Protein AF-A0A2N9IH63-F1 (afdb_monomer_lite)

Sequence (229 aa):
MLAKKLESLPSLSSECSIYRVPKRLRKWNDDAYTPQVVSIGPLHHGSNGMQAMEEHKLRYLKDFLLRTQMKFDDYAKFFRMREEKIRNHYEETIKLKSHEFLELIMVDTAFVIEDNYISNYFFVLDRLIDNNDDVELLVENGIIDSKLPDKDAVARFSNNLVQGIGIVNKDFYFTDLFENLNHYCSVGWNKWKANLIQQYFGSPWSIISLIAASIALILTAIQTVYSII

pLDDT: mean 86.3, std 9.69, range [53.78, 97.56]

Structure (mmCIF, N/CA/C/O backbone):
data_AF-A0A2N9IH63-F1
#
_entry.id   AF-A0A2N9IH63-F1
#
loop_
_atom_site.group_PDB
_atom_site.id
_atom_site.type_symbol
_atom_site.label_atom_id
_atom_site.label_alt_id
_atom_site.label_comp_id
_atom_site.label_asym_id
_atom_site.label_entity_id
_atom_site.label_seq_id
_atom_site.pdbx_PDB_ins_code
_atom_site.Cartn_x
_atom_site.Cartn_y
_atom_site.Cartn_z
_atom_site.occupancy
_atom_site.B_iso_or_equiv
_atom_site.auth_seq_id
_atom_site.auth_comp_id
_atom_site.auth_asym_id
_atom_site.auth_atom_id
_atom_site.pdbx_PDB_model_num
ATOM 1 N N . MET A 1 1 ? -22.848 28.597 25.764 1.00 75.19 1 MET A N 1
ATOM 2 C CA . MET A 1 1 ? -23.131 27.379 24.965 1.00 75.19 1 MET A CA 1
ATOM 3 C C . MET A 1 1 ? -22.024 27.090 23.950 1.00 75.19 1 MET A C 1
ATOM 5 O O . MET A 1 1 ? -21.582 25.953 23.893 1.00 75.19 1 MET A O 1
ATOM 9 N N . LEU A 1 2 ? -21.531 28.095 23.207 1.00 72.94 2 LEU A N 1
ATOM 10 C CA . LEU A 1 2 ? -20.424 27.924 22.251 1.00 72.94 2 LEU A CA 1
ATOM 11 C C . LEU A 1 2 ? -19.063 27.644 22.926 1.00 72.94 2 LEU A C 1
ATOM 13 O O . LEU A 1 2 ? -18.367 26.734 22.504 1.00 72.94 2 LEU A O 1
ATOM 17 N N . ALA A 1 3 ? -18.733 28.353 24.015 1.00 79.69 3 ALA A N 1
ATOM 18 C CA . ALA A 1 3 ? -17.477 28.169 24.759 1.00 79.69 3 ALA A CA 1
ATOM 19 C C . ALA A 1 3 ? -17.305 26.738 25.308 1.00 79.69 3 ALA A C 1
ATOM 21 O O . ALA A 1 3 ? -16.329 26.080 24.985 1.00 79.69 3 ALA A O 1
ATOM 22 N N . LYS A 1 4 ? -18.325 26.195 25.992 1.00 80.12 4 LYS A N 1
ATOM 23 C CA . LYS A 1 4 ? -18.346 24.780 26.420 1.00 80.12 4 LYS A CA 1
ATOM 24 C C . LYS A 1 4 ? -18.198 23.788 25.260 1.00 80.12 4 LYS A C 1
ATOM 26 O O . LYS A 1 4 ? -17.633 22.721 25.447 1.00 80.12 4 LYS A O 1
ATOM 31 N N . LYS A 1 5 ? -18.721 24.123 24.073 1.00 78.12 5 LYS A N 1
ATOM 32 C CA . LYS A 1 5 ? -18.562 23.300 22.865 1.00 78.12 5 LYS A CA 1
ATOM 33 C C . LYS A 1 5 ? -17.115 23.317 22.374 1.00 78.12 5 LYS A C 1
ATOM 35 O O . LYS A 1 5 ? -16.600 22.258 22.047 1.00 78.12 5 LYS A O 1
ATOM 40 N N . LEU A 1 6 ? -16.481 24.490 22.357 1.00 76.94 6 LEU A N 1
ATOM 41 C CA . LEU A 1 6 ? -15.079 24.664 21.971 1.00 76.94 6 LEU A CA 1
ATOM 42 C C . LEU A 1 6 ? -14.124 23.964 22.950 1.00 76.94 6 LEU A C 1
ATOM 44 O O . LEU A 1 6 ? -13.197 23.306 22.505 1.00 76.94 6 LEU A O 1
ATOM 48 N N . GLU A 1 7 ? -14.397 24.031 24.254 1.00 76.69 7 GLU A N 1
ATOM 49 C CA . GLU A 1 7 ? -13.629 23.326 25.296 1.00 76.69 7 GLU A CA 1
ATOM 50 C C . GLU A 1 7 ? -13.772 21.798 25.217 1.00 76.69 7 GLU A C 1
ATOM 52 O O . GLU A 1 7 ? -12.874 21.070 25.624 1.00 76.69 7 GLU A O 1
ATOM 57 N N . SER A 1 8 ? -14.900 21.304 24.692 1.00 72.31 8 SER A N 1
ATOM 58 C CA . SER A 1 8 ? -15.160 19.869 24.512 1.00 72.31 8 SER A CA 1
ATOM 59 C C . SER A 1 8 ? -14.706 19.310 23.161 1.00 72.31 8 SER A C 1
ATOM 61 O O . SER A 1 8 ? -14.869 18.113 22.924 1.00 72.31 8 SER A O 1
ATOM 63 N N . LEU A 1 9 ? -14.217 20.158 22.245 1.00 64.62 9 LEU A N 1
ATOM 64 C CA . LEU A 1 9 ? -13.741 19.681 20.951 1.00 64.62 9 LEU A CA 1
ATOM 65 C C . LEU A 1 9 ? -12.435 18.908 21.163 1.00 64.62 9 LEU A C 1
ATOM 67 O O . LEU A 1 9 ? -11.498 19.466 21.735 1.00 64.62 9 LEU A O 1
ATOM 71 N N . PRO A 1 10 ? -12.340 17.657 20.682 1.00 63.59 10 PRO A N 1
ATOM 72 C CA . PRO A 1 10 ? -11.057 16.981 20.613 1.00 63.59 10 PRO A CA 1
ATOM 73 C C . PRO A 1 10 ? -10.109 17.843 19.779 1.00 63.59 10 PRO A C 1
ATOM 75 O O . PRO A 1 10 ? -10.479 18.301 18.694 1.00 63.59 10 PRO A O 1
ATOM 78 N N . SER A 1 11 ? -8.894 18.078 20.272 1.00 63.19 11 SER A N 1
ATOM 79 C CA . SER A 1 11 ? -7.838 18.637 19.434 1.00 63.19 11 SER A CA 1
ATOM 80 C C . SER A 1 11 ? -7.641 17.722 18.228 1.00 63.19 11 SER A C 1
ATOM 82 O O . SER A 1 11 ? -7.595 16.502 18.399 1.00 63.19 11 SER A O 1
ATOM 84 N N . LEU A 1 12 ? -7.505 18.295 17.028 1.00 63.62 12 LEU A N 1
ATOM 85 C CA . LEU A 1 12 ? -7.039 17.537 15.868 1.00 63.62 12 LEU A CA 1
ATOM 86 C C . LEU A 1 12 ? -5.728 16.857 16.256 1.00 63.62 12 LEU A C 1
ATOM 88 O O . LEU A 1 12 ? -4.756 17.528 16.604 1.00 63.62 12 LEU A O 1
ATOM 92 N N . SER A 1 13 ? -5.745 15.527 16.265 1.00 74.25 13 SER A N 1
ATOM 93 C CA . SER A 1 13 ? -4.562 14.740 16.567 1.00 74.25 13 SER A CA 1
ATOM 94 C C . SER A 1 13 ? -3.476 15.094 15.558 1.00 74.25 13 SER A C 1
ATOM 96 O O . SER A 1 13 ? -3.698 15.012 14.349 1.00 74.25 13 SER A O 1
ATOM 98 N N . SER A 1 14 ? -2.287 15.449 16.043 1.00 78.75 14 SER A N 1
ATOM 99 C CA . SER A 1 14 ? -1.106 15.597 15.189 1.00 78.75 14 SER A CA 1
ATOM 100 C C . SER A 1 14 ? -0.681 14.273 14.541 1.00 78.75 14 SER A C 1
ATOM 102 O O . SER A 1 14 ? 0.164 14.281 13.655 1.00 78.75 14 SER A O 1
ATOM 104 N N . GLU A 1 15 ? -1.250 13.146 14.981 1.00 83.50 15 GLU A N 1
ATOM 105 C CA . GLU A 1 15 ? -1.056 11.813 14.401 1.00 83.50 15 GLU A CA 1
ATOM 106 C C . GLU A 1 15 ? -2.111 11.460 13.334 1.00 83.50 15 GLU A C 1
ATOM 108 O O . GLU A 1 15 ? -2.062 10.372 12.766 1.00 83.50 15 GLU A O 1
ATOM 113 N N . CYS A 1 16 ? -3.079 12.345 13.057 1.00 88.75 16 CYS A N 1
ATOM 114 C CA . CYS A 1 16 ? -4.118 12.096 12.060 1.00 88.75 16 CYS A CA 1
ATOM 115 C C . CYS A 1 16 ? -3.503 11.886 10.668 1.00 88.75 16 CYS A C 1
ATOM 117 O O . CYS A 1 16 ? -2.856 12.784 10.132 1.00 88.75 16 CYS A O 1
ATOM 119 N N . SER A 1 17 ? -3.753 10.722 10.066 1.00 89.62 17 SER A N 1
ATOM 120 C CA . SER A 1 17 ? -3.244 10.354 8.737 1.00 89.62 17 SER A CA 1
ATOM 121 C C . SER A 1 17 ? -4.271 9.651 7.842 1.00 89.62 17 SER A C 1
ATOM 123 O O . SER A 1 17 ? -4.011 9.445 6.658 1.00 89.62 17 SER A O 1
ATOM 125 N N . ILE A 1 18 ? -5.452 9.313 8.370 1.00 90.69 18 ILE A N 1
ATOM 126 C CA . ILE A 1 18 ? -6.534 8.633 7.655 1.00 90.69 18 ILE A CA 1
ATOM 127 C C . ILE A 1 18 ? -7.743 9.569 7.578 1.00 90.69 18 ILE A C 1
ATOM 129 O O . ILE A 1 18 ? -8.441 9.801 8.567 1.00 90.69 18 ILE A O 1
ATOM 133 N N . TYR A 1 19 ? -8.004 10.083 6.379 1.00 89.62 19 TYR A N 1
ATOM 134 C CA . TYR A 1 19 ? -9.034 11.089 6.113 1.00 89.62 19 TYR A CA 1
ATOM 135 C C . TYR A 1 19 ? -10.234 10.489 5.386 1.00 89.62 19 TYR A C 1
ATOM 137 O O . TYR A 1 19 ? -10.078 9.605 4.536 1.00 89.62 19 TYR A O 1
ATOM 145 N N . ARG A 1 20 ? -11.442 10.996 5.661 1.00 89.12 20 ARG A N 1
ATOM 146 C CA . ARG A 1 20 ? -12.610 10.617 4.859 1.00 89.12 20 ARG A CA 1
ATOM 147 C C . ARG A 1 20 ? -12.571 11.390 3.545 1.00 89.12 20 ARG A C 1
ATOM 149 O O . ARG A 1 20 ? -12.390 12.603 3.518 1.00 89.12 20 ARG A O 1
ATOM 156 N N . VAL A 1 21 ? -12.822 10.699 2.433 1.00 90.25 21 VAL A N 1
ATOM 157 C CA . VAL A 1 21 ? -12.906 11.358 1.124 1.00 90.25 21 VAL A CA 1
ATOM 158 C C . VAL A 1 21 ? -14.005 12.438 1.146 1.00 90.25 21 VAL A C 1
ATOM 160 O O . VAL A 1 21 ? -15.172 12.116 1.413 1.00 90.25 21 VAL A O 1
ATOM 163 N N . PRO A 1 22 ? -13.684 13.709 0.826 1.00 91.19 22 PRO A N 1
ATOM 164 C CA . PRO A 1 22 ? -14.657 14.792 0.824 1.00 91.19 22 PRO A CA 1
ATOM 165 C C . PRO A 1 22 ? -15.872 14.499 -0.061 1.00 91.19 22 PRO A C 1
ATOM 167 O O . PRO A 1 22 ? -15.742 14.076 -1.211 1.00 91.19 22 PRO A O 1
ATOM 170 N N . LYS A 1 23 ? -17.073 14.840 0.426 1.00 91.06 23 LYS A N 1
ATOM 171 C CA . LYS A 1 23 ? -18.344 14.625 -0.301 1.00 91.06 23 LYS A CA 1
ATOM 172 C C . LYS A 1 23 ? -18.346 15.206 -1.715 1.00 91.06 23 LYS A C 1
ATOM 174 O O . LYS A 1 23 ? -19.027 14.685 -2.588 1.00 91.06 23 LYS A O 1
ATOM 179 N N . ARG A 1 24 ? -17.611 16.301 -1.941 1.00 92.56 24 ARG A N 1
ATOM 180 C CA . ARG A 1 24 ? -17.484 16.911 -3.271 1.00 92.56 24 ARG A CA 1
ATOM 181 C C . ARG A 1 24 ? -16.813 15.967 -4.265 1.00 92.56 24 ARG A C 1
ATOM 183 O O . ARG A 1 24 ? -17.310 15.883 -5.375 1.00 92.56 24 ARG A O 1
ATOM 190 N N . LEU A 1 25 ? -15.757 15.252 -3.867 1.00 91.62 25 LEU A N 1
ATOM 191 C CA . LEU A 1 25 ? -15.066 14.281 -4.725 1.00 91.62 25 LEU A CA 1
ATOM 192 C C . LEU A 1 25 ? -15.937 13.048 -4.971 1.00 91.62 25 LEU A C 1
ATOM 194 O O . LEU A 1 25 ? -16.113 12.646 -6.115 1.00 91.62 25 LEU A O 1
ATOM 198 N N . ARG A 1 26 ? -16.590 12.537 -3.921 1.00 92.81 26 ARG A N 1
ATOM 199 C CA . ARG A 1 26 ? -17.526 11.407 -4.039 1.00 92.81 26 ARG A CA 1
ATOM 200 C C . ARG A 1 26 ? -18.685 11.666 -5.003 1.00 92.81 26 ARG A C 1
ATOM 202 O O . ARG A 1 26 ? -19.118 10.757 -5.689 1.00 92.81 26 ARG A O 1
ATOM 209 N N . LYS A 1 27 ? -19.166 12.911 -5.110 1.00 94.50 27 LYS A N 1
ATOM 210 C CA . LYS A 1 27 ? -20.212 13.272 -6.084 1.00 94.50 27 LYS A CA 1
ATOM 211 C C . LYS A 1 27 ? -19.789 13.100 -7.545 1.00 94.50 27 LYS A C 1
ATOM 213 O O . LYS A 1 27 ? -20.667 12.927 -8.380 1.00 94.50 27 LYS A O 1
ATOM 218 N N . TRP A 1 28 ? -18.495 13.200 -7.858 1.00 92.94 28 TRP A N 1
ATOM 219 C CA . TRP A 1 28 ? -18.004 13.021 -9.227 1.00 92.94 28 TRP A CA 1
ATOM 220 C C . TRP A 1 28 ? -17.969 11.551 -9.628 1.00 92.94 28 TRP A C 1
ATOM 222 O O . TRP A 1 28 ? -18.294 11.222 -10.764 1.00 92.94 28 TRP A O 1
ATOM 232 N N . ASN A 1 29 ? -17.575 10.682 -8.699 1.00 91.38 29 ASN A N 1
ATOM 233 C CA . ASN A 1 29 ? -17.548 9.241 -8.894 1.00 91.38 29 ASN A CA 1
ATOM 234 C C . ASN A 1 29 ? -17.610 8.556 -7.524 1.00 91.38 29 ASN A C 1
ATOM 236 O O . ASN A 1 29 ? -16.598 8.495 -6.833 1.00 91.38 29 ASN A O 1
ATOM 240 N N . ASP A 1 30 ? -18.786 8.088 -7.104 1.00 90.31 30 ASP A N 1
ATOM 241 C CA . ASP A 1 30 ? -18.935 7.491 -5.770 1.00 90.31 30 ASP A CA 1
ATOM 242 C C . ASP A 1 30 ? -18.314 6.089 -5.704 1.00 90.31 30 ASP A C 1
ATOM 244 O O . ASP A 1 30 ? -17.716 5.734 -4.688 1.00 90.31 30 ASP A O 1
ATOM 248 N N . ASP A 1 31 ? -18.364 5.341 -6.809 1.00 89.88 31 ASP A N 1
ATOM 249 C CA . ASP A 1 31 ? -17.842 3.976 -6.904 1.00 89.88 31 ASP A CA 1
ATOM 250 C C . ASP A 1 31 ? -16.319 3.931 -6.745 1.00 89.88 31 ASP A C 1
ATOM 252 O O . ASP A 1 31 ? -15.795 3.011 -6.121 1.00 89.88 31 ASP A O 1
ATOM 256 N N . ALA A 1 32 ? -15.605 4.964 -7.209 1.00 89.62 32 ALA A N 1
ATOM 257 C CA . ALA A 1 32 ? -14.156 5.091 -7.025 1.00 89.62 32 ALA A CA 1
ATOM 258 C C . ALA A 1 32 ? -13.723 5.238 -5.554 1.00 89.62 32 ALA A C 1
ATOM 260 O O . ALA A 1 32 ? -12.557 5.014 -5.232 1.00 89.62 32 ALA A O 1
ATOM 261 N N . TYR A 1 33 ? -14.637 5.626 -4.661 1.00 89.19 33 TYR A N 1
ATOM 262 C CA . TYR A 1 33 ? -14.358 5.837 -3.235 1.00 89.19 33 TYR A CA 1
ATOM 263 C C . TYR A 1 33 ? -15.210 4.945 -2.324 1.00 89.19 33 TYR A C 1
ATOM 265 O O . TYR A 1 33 ? -15.242 5.146 -1.103 1.00 89.19 33 TYR A O 1
ATOM 273 N N . THR A 1 34 ? -15.939 3.995 -2.901 1.00 88.81 34 THR A N 1
ATOM 274 C CA . THR A 1 34 ? -16.708 2.988 -2.176 1.00 88.81 34 THR A CA 1
ATOM 275 C C . THR A 1 34 ? -16.034 1.646 -2.400 1.00 88.81 34 THR A C 1
ATOM 277 O O . THR A 1 34 ? -15.864 1.257 -3.555 1.00 88.81 34 THR A O 1
ATOM 280 N N . PRO A 1 35 ? -15.629 0.932 -1.336 1.00 88.75 35 PRO A N 1
ATOM 281 C CA . PRO A 1 35 ? -15.039 -0.384 -1.499 1.00 88.75 35 PRO A CA 1
ATOM 282 C C . PRO A 1 35 ? -15.965 -1.306 -2.293 1.00 88.75 35 PRO A C 1
ATOM 284 O O . PRO A 1 35 ? -17.156 -1.373 -2.010 1.00 88.75 35 PRO A O 1
ATOM 287 N N . GLN A 1 36 ? -15.413 -2.000 -3.286 1.00 85.62 36 GLN A N 1
ATOM 288 C CA . GLN A 1 36 ? -16.170 -2.916 -4.152 1.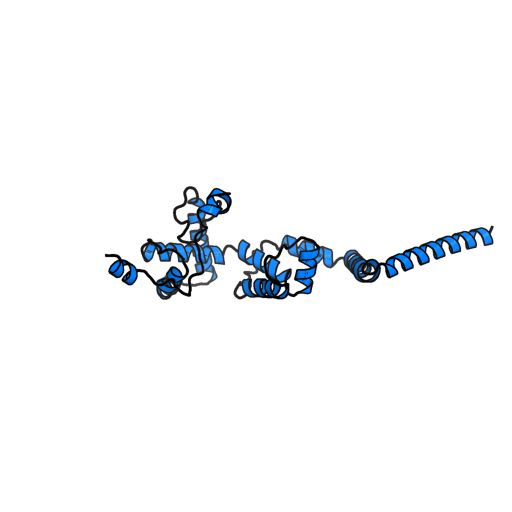00 85.62 36 GLN A CA 1
ATOM 289 C C . GLN A 1 36 ? -15.912 -4.388 -3.810 1.00 85.62 36 GLN A C 1
ATOM 291 O O . GLN A 1 36 ? -16.733 -5.250 -4.102 1.00 85.62 36 GLN A O 1
ATOM 296 N N . VAL A 1 37 ? -14.760 -4.676 -3.194 1.00 83.81 37 VAL A N 1
ATOM 297 C CA . VAL A 1 37 ? -14.279 -6.045 -2.944 1.00 83.81 37 VAL A CA 1
ATOM 298 C C . VAL A 1 37 ? -14.047 -6.284 -1.456 1.00 83.81 37 VAL A C 1
ATOM 300 O O . VAL A 1 37 ? -14.556 -7.252 -0.898 1.00 83.81 37 VAL A O 1
ATOM 303 N N . VAL A 1 38 ? -13.304 -5.387 -0.801 1.00 87.62 38 VAL A N 1
ATOM 304 C CA . VAL A 1 38 ? -12.951 -5.497 0.616 1.00 87.62 38 VAL A CA 1
ATOM 305 C C . VAL A 1 38 ? -13.003 -4.138 1.299 1.00 87.62 38 VAL A C 1
ATOM 307 O O . VAL A 1 38 ? -12.435 -3.168 0.804 1.00 87.62 38 VAL A O 1
ATOM 310 N N . SER A 1 39 ? -13.673 -4.070 2.449 1.00 90.12 39 SER A N 1
ATOM 311 C CA . SER A 1 39 ? -13.606 -2.915 3.344 1.00 90.12 39 SER A CA 1
ATOM 312 C C . SER A 1 39 ? -12.457 -3.095 4.332 1.00 90.12 39 SER A C 1
ATOM 314 O O . SER A 1 39 ? -12.366 -4.138 4.982 1.00 90.12 39 SER A O 1
ATOM 316 N N . ILE A 1 40 ? -11.635 -2.055 4.481 1.00 89.31 40 ILE A N 1
ATOM 317 C CA . ILE A 1 40 ? -10.556 -1.974 5.469 1.00 89.31 40 ILE A CA 1
ATOM 318 C C . ILE A 1 40 ? -10.816 -0.759 6.361 1.00 89.31 40 ILE A C 1
ATOM 320 O O . ILE A 1 40 ? -10.988 0.367 5.887 1.00 89.31 40 ILE A O 1
ATOM 324 N N . GLY A 1 41 ? -10.833 -0.994 7.664 1.00 91.38 41 GLY A N 1
ATOM 325 C CA . GLY A 1 41 ? -11.001 0.008 8.696 1.00 91.38 41 GLY A CA 1
ATOM 326 C C . GLY A 1 41 ? -12.454 0.443 8.944 1.00 91.38 41 GLY A C 1
ATOM 327 O O . GLY A 1 41 ? -13.401 0.066 8.247 1.00 91.38 41 GLY A O 1
ATOM 328 N N . PRO A 1 42 ? -12.655 1.288 9.969 1.00 92.00 42 PRO A N 1
ATOM 329 C CA . PRO A 1 42 ? -13.965 1.672 10.491 1.00 92.00 42 PRO A CA 1
ATOM 330 C C . PRO A 1 42 ? -14.731 2.656 9.603 1.00 92.00 42 PRO A C 1
ATOM 332 O O . PRO A 1 42 ? -15.941 2.795 9.766 1.00 92.00 42 PRO A O 1
ATOM 335 N N . LEU A 1 43 ? -14.069 3.358 8.674 1.00 90.00 43 LEU A N 1
ATOM 336 C CA . LEU A 1 43 ? -14.725 4.374 7.839 1.00 90.00 43 LEU A CA 1
ATOM 337 C C . LEU A 1 43 ? -15.705 3.775 6.818 1.00 90.00 43 LEU A C 1
ATOM 339 O O . LEU A 1 43 ? -16.637 4.473 6.401 1.00 90.00 43 LEU A O 1
ATOM 343 N N . HIS A 1 44 ? -15.503 2.501 6.466 1.00 83.19 44 HIS A N 1
ATOM 344 C CA . HIS A 1 44 ? -16.311 1.729 5.519 1.00 83.19 44 HIS A CA 1
ATOM 345 C C . HIS A 1 44 ? -16.953 0.476 6.143 1.00 83.19 44 HIS A C 1
ATOM 347 O O . HIS A 1 44 ? -17.624 -0.289 5.446 1.00 83.19 44 HIS A O 1
ATOM 353 N N . HIS A 1 45 ? -16.792 0.277 7.455 1.00 79.75 45 HIS A N 1
ATOM 354 C CA . HIS A 1 45 ? -17.346 -0.874 8.160 1.00 79.75 45 HIS A CA 1
ATOM 355 C C . HIS A 1 45 ? -18.877 -0.944 8.039 1.00 79.75 45 HIS A C 1
ATOM 357 O O . HIS A 1 45 ? -19.569 0.068 8.162 1.00 79.75 45 HIS A O 1
ATOM 363 N N . GLY A 1 46 ? -19.401 -2.152 7.815 1.00 68.25 46 GLY A N 1
ATOM 364 C CA . GLY A 1 46 ? -20.839 -2.393 7.662 1.00 68.25 46 GLY A CA 1
ATOM 365 C C . GLY A 1 46 ? -21.407 -2.018 6.289 1.00 68.25 46 GLY A C 1
ATOM 366 O O . GLY A 1 46 ? -22.623 -1.912 6.147 1.00 68.25 46 GLY A O 1
ATOM 367 N N . SER A 1 47 ? -20.557 -1.811 5.277 1.00 69.38 47 SER A N 1
ATOM 368 C CA . SER A 1 47 ? -21.014 -1.606 3.898 1.00 69.38 47 SER A CA 1
ATOM 369 C C . SER A 1 47 ? -21.727 -2.859 3.366 1.00 69.38 47 SER A C 1
ATOM 371 O O . SER A 1 47 ? -21.259 -3.987 3.537 1.00 69.38 47 SER A O 1
ATOM 373 N N . ASN A 1 48 ? -22.882 -2.665 2.725 1.00 68.56 48 ASN A N 1
ATOM 374 C CA . ASN A 1 48 ? -23.697 -3.760 2.196 1.00 68.56 48 ASN A CA 1
ATOM 375 C C . ASN A 1 48 ? -22.924 -4.575 1.142 1.00 68.56 48 ASN A C 1
ATOM 377 O O . ASN A 1 48 ? -22.223 -4.005 0.312 1.00 68.56 48 ASN A O 1
ATOM 381 N N . GLY A 1 49 ? -23.097 -5.901 1.146 1.00 69.25 49 GLY A N 1
ATOM 382 C CA . GLY A 1 49 ? -22.570 -6.793 0.101 1.00 69.25 49 GLY A CA 1
ATOM 383 C C . GLY A 1 49 ? -21.181 -7.397 0.349 1.00 69.25 49 GLY A C 1
ATOM 384 O O . GLY A 1 49 ? -20.719 -8.167 -0.484 1.00 69.25 49 GLY A O 1
ATOM 385 N N . MET A 1 50 ? -20.530 -7.123 1.486 1.00 76.75 50 MET A N 1
ATOM 386 C CA . MET A 1 50 ? -19.141 -7.561 1.749 1.00 76.75 50 MET A CA 1
ATOM 387 C C . MET A 1 50 ? -19.007 -8.721 2.749 1.00 76.75 50 MET A C 1
ATOM 389 O O . MET A 1 50 ? -17.900 -9.054 3.158 1.00 76.75 50 MET A O 1
ATOM 393 N N . GLN A 1 51 ? -20.107 -9.380 3.131 1.00 79.31 51 GLN A N 1
ATOM 394 C CA . GLN A 1 51 ? -20.100 -10.438 4.159 1.00 79.31 51 GLN A CA 1
ATOM 395 C C . GLN A 1 51 ? -19.146 -11.598 3.836 1.00 79.31 51 GLN A C 1
ATOM 397 O O . GLN A 1 51 ? -18.441 -12.074 4.722 1.00 79.31 51 GLN A O 1
ATOM 402 N N . ALA A 1 52 ? -19.083 -12.019 2.568 1.00 83.25 52 ALA A N 1
ATOM 403 C CA . ALA A 1 52 ? -18.165 -13.072 2.136 1.00 83.25 52 ALA A CA 1
ATOM 404 C C . ALA A 1 52 ? -16.695 -12.683 2.366 1.00 83.25 52 ALA A C 1
ATOM 406 O O . ALA A 1 52 ? -15.879 -13.522 2.745 1.00 83.25 52 ALA A O 1
ATOM 407 N N . MET A 1 53 ? -16.362 -11.403 2.173 1.00 88.31 53 MET A N 1
ATOM 408 C CA . MET A 1 53 ? -15.012 -10.910 2.405 1.00 88.31 53 MET A CA 1
ATOM 409 C C . MET A 1 53 ? -14.697 -10.804 3.898 1.00 88.31 53 MET A C 1
ATOM 411 O O . MET A 1 53 ? -13.604 -11.176 4.306 1.00 88.31 53 MET A O 1
ATOM 415 N N . GLU A 1 54 ? -15.652 -10.385 4.733 1.00 89.31 54 GLU A N 1
ATOM 416 C CA . GLU A 1 54 ? -15.470 -10.395 6.193 1.00 89.31 54 GLU A CA 1
ATOM 417 C C . GLU A 1 54 ? -15.137 -11.805 6.719 1.00 89.31 54 GLU A C 1
ATOM 419 O O . GLU A 1 54 ? -14.237 -11.962 7.545 1.00 89.31 54 GLU A O 1
ATOM 424 N N . GLU A 1 55 ? -15.775 -12.852 6.181 1.00 90.19 55 GLU A N 1
ATOM 425 C CA . GLU A 1 55 ? -15.422 -14.239 6.514 1.00 90.19 55 GLU A CA 1
ATOM 426 C C . GLU A 1 55 ? -14.009 -14.615 6.030 1.00 90.19 55 GLU A C 1
ATOM 428 O O . GLU A 1 55 ? -13.250 -15.260 6.756 1.00 90.19 55 GLU A O 1
ATOM 433 N N . HIS A 1 56 ? -13.615 -14.196 4.823 1.00 90.81 56 HIS A N 1
ATOM 434 C CA . HIS A 1 56 ? -12.258 -14.425 4.321 1.00 90.81 56 HIS A CA 1
ATOM 435 C C . HIS A 1 56 ? -11.188 -13.737 5.175 1.00 90.81 56 HIS A C 1
ATOM 437 O O . HIS A 1 56 ? -10.177 -14.368 5.486 1.00 90.81 56 HIS A O 1
ATOM 443 N N . LYS A 1 57 ? -11.423 -12.506 5.638 1.00 93.25 57 LYS A N 1
ATOM 444 C CA . LYS A 1 57 ? -10.497 -11.809 6.543 1.00 93.25 57 LYS A CA 1
ATOM 445 C C . LYS A 1 57 ? -10.301 -12.560 7.866 1.00 93.25 57 LYS A C 1
ATOM 447 O O . LYS A 1 57 ? -9.183 -12.635 8.372 1.00 93.25 57 LYS A O 1
ATOM 452 N N . LEU A 1 58 ? -11.349 -13.195 8.400 1.00 94.75 58 LEU A N 1
ATOM 453 C CA . LEU A 1 58 ? -11.232 -14.050 9.591 1.00 94.75 58 LEU A CA 1
ATOM 454 C C . LEU A 1 58 ? -10.364 -15.292 9.345 1.00 94.75 58 LEU A C 1
ATOM 456 O O . LEU A 1 58 ? -9.612 -15.702 10.234 1.00 94.75 58 LEU A O 1
ATOM 460 N N . ARG A 1 59 ? -10.430 -15.887 8.146 1.00 94.25 59 ARG A N 1
ATOM 461 C CA . ARG A 1 59 ? -9.529 -16.989 7.762 1.00 94.25 59 ARG A CA 1
ATOM 462 C C . ARG A 1 59 ? -8.075 -16.511 7.730 1.00 94.25 59 ARG A C 1
ATOM 464 O O . ARG A 1 59 ? -7.224 -17.178 8.301 1.00 94.25 59 ARG A O 1
ATOM 471 N N . TYR A 1 60 ? -7.825 -15.313 7.203 1.00 92.62 60 TYR A N 1
ATOM 472 C CA . TYR A 1 60 ? -6.488 -14.711 7.168 1.00 92.62 60 TYR A CA 1
ATOM 473 C C . TYR A 1 60 ? -5.959 -14.427 8.580 1.00 92.62 60 TYR A C 1
ATOM 475 O O . TYR A 1 60 ? -4.805 -14.714 8.875 1.00 92.62 60 TYR A O 1
ATOM 483 N N . LEU A 1 61 ? -6.806 -13.969 9.509 1.00 95.25 61 LEU A N 1
ATOM 484 C CA . LEU A 1 61 ? -6.417 -13.863 10.919 1.00 95.25 61 LEU A CA 1
ATOM 485 C C . LEU A 1 61 ? -6.004 -15.217 11.510 1.00 95.25 61 LEU A C 1
ATOM 487 O O . LEU A 1 61 ? -4.999 -15.305 12.217 1.00 95.25 61 LEU A O 1
ATOM 491 N N . LYS A 1 62 ? -6.755 -16.283 11.222 1.00 95.25 62 LYS A N 1
ATOM 492 C CA . LYS A 1 62 ? -6.395 -17.635 11.665 1.00 95.25 62 LYS A CA 1
ATOM 493 C C . LYS A 1 62 ? -5.043 -18.064 11.086 1.00 95.25 62 LYS A C 1
ATOM 495 O O . LYS A 1 62 ? -4.201 -18.554 11.839 1.00 95.25 62 LYS A O 1
ATOM 500 N N . ASP A 1 63 ? -4.832 -17.858 9.792 1.00 91.81 63 ASP A N 1
ATOM 501 C CA . ASP A 1 63 ? -3.596 -18.227 9.100 1.00 91.81 63 ASP A CA 1
ATOM 502 C C . ASP A 1 63 ? -2.397 -17.427 9.631 1.00 91.81 63 ASP A C 1
ATOM 504 O O . ASP A 1 63 ? -1.355 -18.013 9.928 1.00 91.81 63 ASP A O 1
ATOM 508 N N . PHE A 1 64 ? -2.577 -16.130 9.902 1.00 91.94 64 PHE A N 1
ATOM 509 C CA . PHE A 1 64 ? -1.581 -15.271 10.543 1.00 91.94 64 PHE A CA 1
ATOM 510 C C . PHE A 1 64 ? -1.140 -15.791 11.909 1.00 91.94 64 PHE A C 1
ATOM 512 O O . PHE A 1 64 ? 0.059 -15.911 12.183 1.00 91.94 64 PHE A O 1
ATOM 519 N N . LEU A 1 65 ? -2.093 -16.130 12.780 1.00 94.75 65 LEU A N 1
ATOM 520 C CA . LEU A 1 65 ? -1.788 -16.637 14.120 1.00 94.75 65 LEU A CA 1
ATOM 521 C C . LEU A 1 65 ? -1.066 -17.990 14.053 1.00 94.75 65 LEU A C 1
ATOM 523 O O . LEU A 1 65 ? -0.106 -18.213 14.792 1.00 94.75 65 LEU A O 1
ATOM 527 N N . LEU A 1 66 ? -1.471 -18.870 13.129 1.00 93.19 66 LEU A N 1
ATOM 528 C CA . LEU A 1 66 ? -0.815 -20.160 12.898 1.00 93.19 66 LEU A CA 1
ATOM 529 C C . LEU A 1 66 ? 0.612 -19.992 12.362 1.00 93.19 66 LEU A C 1
ATOM 531 O O . LEU A 1 66 ? 1.539 -20.628 12.864 1.00 93.19 66 LEU A O 1
ATOM 535 N N . ARG A 1 67 ? 0.808 -19.124 11.366 1.00 91.12 67 ARG A N 1
ATOM 536 C CA . ARG A 1 67 ? 2.107 -18.880 10.727 1.00 91.12 67 ARG A CA 1
ATOM 537 C C . ARG A 1 67 ? 3.107 -18.248 11.689 1.00 91.12 67 ARG A C 1
ATOM 539 O O . ARG A 1 67 ? 4.269 -18.645 11.714 1.00 91.12 67 ARG A O 1
ATOM 546 N N . THR A 1 68 ? 2.661 -17.277 12.482 1.00 89.44 68 THR A N 1
ATOM 547 C CA . THR A 1 68 ? 3.510 -16.553 13.443 1.00 89.44 68 THR A CA 1
ATOM 548 C C . THR A 1 68 ? 3.680 -17.280 14.775 1.00 89.44 68 THR A C 1
ATOM 550 O O . THR A 1 68 ? 4.527 -16.878 15.572 1.00 89.44 68 THR A O 1
ATOM 553 N N . GLN A 1 69 ? 2.895 -18.336 15.029 1.00 93.75 69 GLN A N 1
ATOM 554 C CA . GLN A 1 69 ? 2.808 -19.017 16.329 1.00 93.75 69 GLN A CA 1
ATOM 555 C C . GLN A 1 69 ? 2.435 -18.061 17.478 1.00 93.75 69 GLN A C 1
ATOM 557 O O . GLN A 1 69 ? 2.763 -18.296 18.644 1.00 93.75 69 GLN A O 1
ATOM 562 N N . MET A 1 70 ? 1.754 -16.958 17.156 1.00 94.31 70 MET A N 1
ATOM 563 C CA . MET A 1 70 ? 1.331 -15.954 18.124 1.00 94.31 70 MET A CA 1
ATOM 564 C C . MET A 1 70 ? 0.019 -16.380 18.783 1.00 94.31 70 MET A C 1
ATOM 566 O O . MET A 1 70 ? -0.933 -16.784 18.116 1.00 94.31 70 MET A O 1
ATOM 570 N N . LYS A 1 71 ? -0.068 -16.253 20.111 1.00 96.75 71 LYS A N 1
ATOM 571 C CA . LYS A 1 71 ? -1.334 -16.470 20.816 1.00 96.75 71 LYS A CA 1
ATOM 572 C C . LYS A 1 71 ? -2.287 -15.315 20.539 1.00 96.75 71 LYS A C 1
ATOM 574 O O . LYS A 1 71 ? -1.883 -14.152 20.552 1.00 96.75 71 LYS A O 1
ATOM 579 N N . PHE A 1 72 ? -3.570 -15.635 20.390 1.00 96.19 72 PHE A N 1
ATOM 580 C CA . PHE A 1 72 ? -4.610 -14.629 20.184 1.00 96.19 72 PHE A CA 1
ATOM 581 C C . PHE A 1 72 ? -4.619 -13.559 21.287 1.00 96.19 72 PHE A C 1
ATOM 583 O O . PHE A 1 72 ? -4.749 -12.378 20.986 1.00 96.19 72 PHE A O 1
ATOM 590 N N . ASP A 1 73 ? -4.413 -13.940 22.550 1.00 96.94 73 ASP A N 1
ATOM 591 C CA . ASP A 1 73 ? -4.390 -12.983 23.664 1.00 96.94 73 ASP A CA 1
ATOM 592 C C . ASP A 1 73 ? -3.224 -11.993 23.581 1.00 96.94 73 ASP A C 1
ATOM 594 O O . ASP A 1 73 ? -3.397 -10.814 23.895 1.00 96.94 73 ASP A O 1
ATOM 598 N N . ASP A 1 74 ? -2.051 -12.446 23.130 1.00 97.06 74 ASP A N 1
ATOM 599 C CA . ASP A 1 74 ? -0.883 -11.584 22.939 1.00 97.06 74 ASP A CA 1
ATOM 600 C C . ASP A 1 74 ? -1.126 -10.604 21.782 1.00 97.06 74 ASP A C 1
ATOM 602 O O . ASP A 1 74 ? -0.851 -9.406 21.909 1.00 97.06 74 ASP A O 1
ATOM 606 N N . TYR A 1 75 ? -1.737 -11.089 20.697 1.00 96.38 75 TYR A N 1
ATOM 607 C CA . TYR A 1 75 ? -2.177 -10.264 19.573 1.00 96.38 75 TYR A CA 1
ATOM 608 C C . TYR A 1 75 ? -3.217 -9.222 20.013 1.00 96.38 75 TYR A C 1
ATOM 610 O O . TYR A 1 75 ? -3.032 -8.023 19.814 1.00 96.38 75 TYR A O 1
ATOM 618 N N . ALA A 1 76 ? -4.264 -9.635 20.727 1.00 97.25 76 ALA A N 1
ATOM 619 C CA . ALA A 1 76 ? -5.286 -8.729 21.241 1.00 97.25 76 ALA A CA 1
ATOM 620 C C . ALA A 1 76 ? -4.709 -7.696 22.218 1.00 97.25 76 ALA A C 1
ATOM 622 O O . ALA A 1 76 ? -5.074 -6.517 22.180 1.00 97.25 76 ALA A O 1
ATOM 623 N N . LYS A 1 77 ? -3.769 -8.103 23.079 1.00 97.56 77 LYS A N 1
ATOM 624 C CA . LYS A 1 77 ? -3.066 -7.198 23.994 1.00 97.56 77 LYS A CA 1
ATOM 625 C C . LYS A 1 77 ? -2.265 -6.138 23.237 1.00 97.56 77 LYS A C 1
ATOM 627 O O . LYS A 1 77 ? -2.295 -4.975 23.643 1.00 97.56 77 LYS A O 1
ATOM 632 N N . PHE A 1 78 ? -1.604 -6.502 22.136 1.00 96.06 78 PHE A N 1
ATOM 633 C CA . PHE A 1 78 ? -0.857 -5.562 21.296 1.00 96.06 78 PHE A CA 1
ATOM 634 C C . PHE A 1 78 ? -1.731 -4.397 20.805 1.00 96.06 78 PHE A C 1
ATOM 636 O O . PHE A 1 78 ? -1.292 -3.243 20.880 1.00 96.06 78 PHE A O 1
ATOM 643 N N . PHE A 1 79 ? -2.956 -4.679 20.344 1.00 96.69 79 PHE A N 1
ATOM 644 C CA . PHE A 1 79 ? -3.883 -3.647 19.865 1.00 96.69 79 PHE A CA 1
ATOM 645 C C . PHE A 1 79 ? -4.550 -2.883 21.000 1.00 96.69 79 PHE A C 1
ATOM 647 O O . PHE A 1 79 ? -4.638 -1.661 20.923 1.00 96.69 79 PHE A O 1
ATOM 654 N N . ARG A 1 80 ? -4.939 -3.556 22.092 1.00 97.50 80 ARG A N 1
ATOM 655 C CA . ARG A 1 80 ? -5.483 -2.883 23.287 1.00 97.50 80 ARG A CA 1
ATOM 656 C C . ARG A 1 80 ? -4.537 -1.803 23.808 1.00 97.50 80 ARG A C 1
ATOM 658 O O . ARG A 1 80 ? -4.973 -0.701 24.110 1.00 97.50 80 ARG A O 1
ATOM 665 N N . MET A 1 81 ? -3.233 -2.090 23.852 1.00 97.50 81 MET A N 1
ATOM 666 C CA . MET A 1 81 ? -2.213 -1.123 24.279 1.00 97.50 81 MET A CA 1
ATOM 667 C C . MET A 1 81 ? -2.049 0.076 23.329 1.00 97.50 81 MET A C 1
ATOM 669 O O . MET A 1 81 ? -1.411 1.055 23.702 1.00 97.50 81 MET A O 1
ATOM 673 N N . ARG A 1 82 ? -2.581 0.003 22.105 1.00 96.38 82 ARG A N 1
ATOM 674 C CA . ARG A 1 82 ? -2.447 1.032 21.064 1.00 96.38 82 ARG A CA 1
ATOM 675 C C . ARG A 1 82 ? -3.786 1.611 20.619 1.00 96.38 82 ARG A C 1
ATOM 677 O O . ARG A 1 82 ? -3.792 2.403 19.688 1.00 96.38 82 ARG A O 1
ATOM 684 N N . GLU A 1 83 ? -4.898 1.248 21.256 1.00 95.81 83 GLU A N 1
ATOM 685 C CA . GLU A 1 83 ? -6.236 1.605 20.775 1.00 95.81 83 GLU A CA 1
ATOM 686 C C . GLU A 1 83 ? -6.394 3.116 20.586 1.00 95.81 83 GLU A C 1
ATOM 688 O O . GLU A 1 83 ? -6.785 3.562 19.509 1.00 95.81 83 GLU A O 1
ATOM 693 N N . GLU A 1 84 ? -6.050 3.898 21.612 1.00 93.69 84 GLU A N 1
ATOM 694 C CA . GLU A 1 84 ? -6.132 5.360 21.575 1.00 93.69 84 GLU A CA 1
ATOM 695 C C . GLU A 1 84 ? -5.278 5.929 20.441 1.00 93.69 84 GLU A C 1
ATOM 697 O O . GLU A 1 84 ? -5.775 6.696 19.618 1.00 93.69 84 GLU A O 1
ATOM 702 N N . LYS A 1 85 ? -4.028 5.463 20.331 1.00 93.44 85 LYS A N 1
ATOM 703 C CA . LYS A 1 85 ? -3.127 5.849 19.246 1.00 93.44 85 LYS A CA 1
ATOM 704 C C . LYS A 1 85 ? -3.751 5.554 17.882 1.00 93.44 85 LYS A C 1
ATOM 706 O O . LYS A 1 85 ? -3.794 6.430 17.032 1.00 93.44 85 LYS A O 1
ATOM 711 N N . ILE A 1 86 ? -4.284 4.353 17.666 1.00 94.06 86 ILE A N 1
ATOM 712 C CA . ILE A 1 86 ? -4.889 3.964 16.384 1.00 94.06 86 ILE A CA 1
ATOM 713 C C . ILE A 1 86 ? -6.117 4.835 16.080 1.00 94.06 86 ILE A C 1
ATOM 715 O O . ILE A 1 86 ? -6.264 5.311 14.957 1.00 94.06 86 ILE A O 1
ATOM 719 N N . ARG A 1 87 ? -6.984 5.100 17.067 1.00 94.25 87 ARG A N 1
ATOM 720 C CA . ARG A 1 87 ? -8.147 5.991 16.897 1.00 94.25 87 ARG A CA 1
ATOM 721 C C . ARG A 1 87 ? -7.727 7.406 16.505 1.00 94.25 87 ARG A C 1
ATOM 723 O O . ARG A 1 87 ? -8.373 8.001 15.649 1.00 94.25 87 ARG A O 1
ATOM 730 N N . ASN A 1 88 ? -6.624 7.892 17.066 1.00 92.06 88 ASN A N 1
ATOM 731 C CA . ASN A 1 88 ? -6.070 9.216 16.797 1.00 92.06 88 ASN A CA 1
ATOM 732 C C . ASN A 1 88 ? -5.495 9.383 15.379 1.00 92.06 88 ASN A C 1
ATOM 734 O O . ASN A 1 88 ? -5.182 10.512 15.001 1.00 92.06 88 ASN A O 1
ATOM 738 N N . HIS A 1 89 ? -5.374 8.307 14.589 1.00 92.88 89 HIS A N 1
ATOM 739 C CA . HIS A 1 89 ? -4.990 8.397 13.175 1.00 92.88 89 HIS A CA 1
ATOM 740 C C . HIS A 1 89 ? -6.179 8.714 12.256 1.00 92.88 89 HIS A C 1
ATOM 742 O O . HIS A 1 89 ? -5.956 9.136 11.125 1.00 92.88 89 HIS A O 1
ATOM 748 N N . TYR A 1 90 ? -7.425 8.541 12.711 1.00 92.00 90 TYR A N 1
ATOM 749 C CA . TYR A 1 90 ? -8.618 8.849 11.920 1.00 92.00 90 TYR A CA 1
ATOM 750 C C . TYR A 1 90 ? -9.054 10.305 12.116 1.00 92.00 90 TYR A C 1
ATOM 752 O O . TYR A 1 90 ? -9.146 10.787 13.242 1.00 92.00 90 TYR A O 1
ATOM 760 N N . GLU A 1 91 ? -9.393 10.982 11.018 1.00 89.25 91 GLU A N 1
ATOM 761 C CA . GLU A 1 91 ? -9.923 12.355 11.024 1.00 89.25 91 GLU A CA 1
ATOM 762 C C . GLU A 1 91 ? -11.221 12.476 11.838 1.00 89.25 91 GLU A C 1
ATOM 764 O O . GLU A 1 91 ? -11.469 13.475 12.515 1.00 89.25 91 GLU A O 1
ATOM 769 N N . GLU A 1 92 ? -12.069 11.449 11.770 1.00 86.50 92 GLU A N 1
ATOM 770 C CA . GLU A 1 92 ? -13.369 11.423 12.428 1.00 86.50 92 GLU A CA 1
ATOM 771 C C . GLU A 1 92 ? -13.328 10.610 13.723 1.00 86.50 92 GLU A C 1
ATOM 773 O O . GLU A 1 92 ? -12.713 9.546 13.804 1.00 86.50 92 GLU A O 1
ATOM 778 N N . THR A 1 93 ? -14.091 11.048 14.728 1.00 87.12 93 THR A N 1
ATOM 779 C CA . THR A 1 93 ? -14.307 10.250 15.938 1.00 87.12 93 THR A CA 1
ATOM 780 C C . THR A 1 93 ? -15.045 8.953 15.599 1.00 87.12 93 THR A C 1
ATOM 782 O O . THR A 1 93 ? -16.239 8.957 15.278 1.00 87.12 93 THR A O 1
ATOM 785 N N . ILE A 1 94 ? -14.344 7.827 15.724 1.00 90.75 94 ILE A N 1
ATOM 786 C CA . ILE A 1 94 ? -14.900 6.497 15.476 1.00 90.75 94 ILE A CA 1
ATOM 787 C C . ILE A 1 94 ? -15.888 6.122 16.587 1.00 90.75 94 ILE A C 1
ATOM 789 O O . ILE A 1 94 ? -15.507 5.954 17.744 1.00 90.75 94 ILE A O 1
ATOM 793 N N . LYS A 1 95 ? -17.166 5.956 16.224 1.00 89.75 95 LYS A N 1
ATOM 794 C CA . LYS A 1 95 ? -18.276 5.699 17.165 1.00 89.75 95 LYS A CA 1
ATOM 795 C C . LYS A 1 95 ? -18.385 4.248 17.655 1.00 89.75 95 LYS A C 1
ATOM 797 O O . LYS A 1 95 ? -19.268 3.953 18.455 1.00 89.75 95 LYS A O 1
ATOM 802 N N . LEU A 1 96 ? -17.525 3.353 17.171 1.00 92.69 96 LEU A N 1
ATOM 803 C CA . LEU A 1 96 ? -17.495 1.947 17.579 1.00 92.69 96 LEU A CA 1
ATOM 804 C C . LEU A 1 96 ? -16.997 1.801 19.018 1.00 92.69 96 LEU A C 1
ATOM 806 O O . LEU A 1 96 ? -16.036 2.476 19.419 1.00 92.69 96 LEU A O 1
ATOM 810 N N . LYS A 1 97 ? -17.605 0.878 19.775 1.00 95.81 97 LYS A N 1
ATOM 811 C CA . LYS A 1 97 ? -17.111 0.509 21.110 1.00 95.81 97 LYS A CA 1
ATOM 812 C C . LYS A 1 97 ? -15.711 -0.097 20.995 1.00 95.81 97 LYS A C 1
ATOM 814 O O . LYS A 1 97 ? -15.320 -0.570 19.934 1.00 95.81 97 LYS A O 1
ATOM 819 N N . SER A 1 98 ? -14.959 -0.097 22.097 1.00 95.88 98 SER A N 1
ATOM 820 C CA . SER A 1 98 ? -13.579 -0.613 22.122 1.00 95.88 98 SER A CA 1
ATOM 821 C C . SER A 1 98 ? -13.471 -2.037 21.566 1.00 95.88 98 SER A C 1
ATOM 823 O O . SER A 1 98 ? -12.673 -2.268 20.666 1.00 95.88 98 SER A O 1
ATOM 825 N N . HIS A 1 99 ? -14.335 -2.963 21.996 1.00 95.88 99 HIS A N 1
ATOM 826 C CA . HIS A 1 99 ? -14.293 -4.340 21.494 1.00 95.88 99 HIS A CA 1
ATOM 827 C C . HIS A 1 99 ? -14.565 -4.443 19.981 1.00 95.88 99 HIS A C 1
ATOM 829 O O . HIS A 1 99 ? -13.770 -5.065 19.290 1.00 95.88 99 HIS A O 1
ATOM 835 N N . GLU A 1 100 ? -15.607 -3.779 19.464 1.00 94.88 100 GLU A N 1
ATOM 836 C CA . GLU A 1 100 ? -15.954 -3.781 18.029 1.00 94.88 100 GLU A CA 1
ATOM 837 C C . GLU A 1 100 ? -14.835 -3.165 17.181 1.00 94.88 100 GLU A C 1
ATOM 839 O O . GLU A 1 100 ? -14.470 -3.681 16.129 1.00 94.88 100 GLU A O 1
ATOM 844 N N . PHE A 1 101 ? -14.262 -2.055 17.653 1.00 96.00 101 PHE A N 1
ATOM 845 C CA . PHE A 1 101 ? -13.165 -1.377 16.973 1.00 96.00 101 PHE A CA 1
ATOM 846 C C . PHE A 1 101 ? -11.901 -2.235 16.940 1.00 96.00 101 PHE A C 1
ATOM 848 O O . PHE A 1 101 ? -11.273 -2.364 15.894 1.00 96.00 101 PHE A O 1
ATOM 855 N N . LEU A 1 102 ? -11.520 -2.818 18.077 1.00 96.62 102 LEU A N 1
ATOM 856 C CA . LEU A 1 102 ? -10.330 -3.654 18.163 1.00 96.62 102 LEU A CA 1
ATOM 857 C C . LEU A 1 102 ? -10.484 -4.923 17.331 1.00 96.62 102 LEU A C 1
ATOM 859 O O . LEU A 1 102 ? -9.538 -5.289 16.646 1.00 96.62 102 LEU A O 1
ATOM 863 N N . GLU A 1 103 ? -11.650 -5.569 17.363 1.00 95.69 103 GLU A N 1
ATOM 864 C CA . GLU A 1 103 ? -11.943 -6.738 16.529 1.00 95.69 103 GLU A CA 1
ATOM 865 C C . GLU A 1 103 ? -11.770 -6.414 15.045 1.00 95.69 103 GLU A C 1
ATOM 867 O O . GLU A 1 103 ? -11.009 -7.095 14.360 1.00 95.69 103 GLU A O 1
ATOM 872 N N . LEU A 1 104 ? -12.371 -5.314 14.582 1.00 95.38 104 LEU A N 1
ATOM 873 C CA . LEU A 1 104 ? -12.232 -4.848 13.207 1.00 95.38 104 LEU A CA 1
ATOM 874 C C . LEU A 1 104 ? -10.767 -4.602 12.823 1.00 95.38 104 LEU A C 1
ATOM 876 O O . LEU A 1 104 ? -10.289 -5.138 11.829 1.00 95.38 104 LEU A O 1
ATOM 880 N N . ILE A 1 105 ? -10.038 -3.814 13.619 1.00 96.00 105 ILE A N 1
ATOM 881 C CA . ILE A 1 105 ? -8.648 -3.458 13.308 1.00 96.00 105 ILE A CA 1
ATOM 882 C C . ILE A 1 105 ? -7.736 -4.690 13.336 1.00 96.00 105 ILE A C 1
ATOM 884 O O . ILE A 1 105 ? -6.849 -4.801 12.494 1.00 96.00 105 ILE A O 1
ATOM 888 N N . MET A 1 106 ? -7.944 -5.618 14.272 1.00 96.44 106 MET A N 1
ATOM 889 C CA . MET A 1 106 ? -7.194 -6.875 14.350 1.00 96.44 106 MET A CA 1
ATOM 890 C C . MET A 1 106 ? -7.398 -7.729 13.097 1.00 96.44 106 MET A C 1
ATOM 892 O O . MET A 1 106 ? -6.431 -8.161 12.475 1.00 96.44 106 MET A O 1
ATOM 896 N N . VAL A 1 107 ? -8.655 -7.948 12.710 1.00 95.62 107 VAL A N 1
ATOM 897 C CA . VAL A 1 107 ? -9.000 -8.749 11.531 1.00 95.62 107 VAL A CA 1
ATOM 898 C C . VAL A 1 107 ? -8.448 -8.106 10.260 1.00 95.62 107 VAL A C 1
ATOM 900 O O . VAL A 1 107 ? -7.782 -8.776 9.474 1.00 95.62 107 VAL A O 1
ATOM 903 N N . ASP A 1 108 ? -8.646 -6.800 10.096 1.00 93.81 108 ASP A N 1
ATOM 904 C CA . ASP A 1 108 ? -8.176 -6.066 8.923 1.00 93.81 108 ASP A CA 1
ATOM 905 C C . ASP A 1 108 ? -6.647 -6.009 8.850 1.00 93.81 108 ASP A C 1
ATOM 907 O O . ASP A 1 108 ? -6.080 -6.126 7.767 1.00 93.81 108 ASP A O 1
ATOM 911 N N . THR A 1 109 ? -5.959 -5.879 9.989 1.00 91.94 109 THR A N 1
ATOM 912 C CA . THR A 1 109 ? -4.490 -5.877 10.012 1.00 91.94 109 THR A CA 1
ATOM 913 C C . THR A 1 109 ? -3.936 -7.238 9.607 1.00 91.94 109 THR A C 1
ATOM 915 O O . THR A 1 109 ? -3.021 -7.298 8.791 1.00 91.94 109 THR A O 1
ATOM 918 N N . ALA A 1 110 ? -4.480 -8.335 10.143 1.00 92.06 110 ALA A N 1
ATOM 919 C CA . ALA A 1 110 ? -4.046 -9.668 9.736 1.00 92.06 110 ALA A CA 1
ATOM 920 C C . ALA A 1 110 ? -4.360 -9.943 8.260 1.00 92.06 110 ALA A C 1
ATOM 922 O O . ALA A 1 110 ? -3.515 -10.492 7.560 1.00 92.06 110 ALA A O 1
ATOM 923 N N . PHE A 1 111 ? -5.522 -9.494 7.772 1.00 90.31 111 PHE A N 1
ATOM 924 C CA . PHE A 1 111 ? -5.852 -9.555 6.352 1.00 90.31 111 PHE A CA 1
ATOM 925 C C . PHE A 1 111 ? -4.819 -8.823 5.493 1.00 90.31 111 PHE A C 1
ATOM 927 O O . PHE A 1 111 ? -4.287 -9.432 4.582 1.00 90.31 111 PHE A O 1
ATOM 934 N N . VAL A 1 112 ? -4.476 -7.569 5.804 1.00 86.19 112 VAL A N 1
ATOM 935 C CA . VAL A 1 112 ? -3.480 -6.798 5.033 1.00 86.19 112 VAL A CA 1
ATOM 936 C C . VAL A 1 112 ? -2.086 -7.436 5.078 1.00 86.19 112 VAL A C 1
ATOM 938 O O . VAL A 1 112 ? -1.328 -7.317 4.121 1.00 86.19 112 VAL A O 1
ATOM 941 N N . ILE A 1 113 ? -1.731 -8.105 6.180 1.00 82.56 113 ILE A N 1
ATOM 942 C CA . ILE A 1 113 ? -0.434 -8.781 6.315 1.00 82.56 113 ILE A CA 1
ATOM 943 C C . ILE A 1 113 ? -0.382 -10.087 5.512 1.00 82.56 113 ILE A C 1
ATOM 945 O O . ILE A 1 113 ? 0.657 -10.388 4.932 1.00 82.56 113 ILE A O 1
ATOM 949 N N . GLU A 1 114 ? -1.451 -10.885 5.521 1.00 84.19 114 GLU A N 1
ATOM 950 C CA . GLU A 1 114 ? -1.503 -12.162 4.792 1.00 84.19 114 GLU A CA 1
ATOM 951 C C . GLU A 1 114 ? -1.877 -11.980 3.313 1.00 84.19 114 GLU A C 1
ATOM 953 O O . GLU A 1 114 ? -1.446 -12.763 2.465 1.00 84.19 114 GLU A O 1
ATOM 958 N N . ASP A 1 115 ? -2.658 -10.949 2.973 1.00 82.75 115 ASP A N 1
ATOM 959 C CA . ASP A 1 115 ? -2.982 -10.598 1.592 1.00 82.75 115 ASP A CA 1
ATOM 960 C C . ASP A 1 115 ? -1.792 -9.909 0.937 1.00 82.75 115 ASP A C 1
ATOM 962 O O . ASP A 1 115 ? -1.642 -8.685 0.905 1.00 82.75 115 ASP A O 1
ATOM 966 N N . ASN A 1 116 ? -0.914 -10.746 0.396 1.00 77.00 116 ASN A N 1
ATOM 967 C CA . ASN A 1 116 ? 0.338 -10.302 -0.180 1.00 77.00 116 ASN A CA 1
ATOM 968 C C . ASN A 1 116 ? 0.148 -9.428 -1.428 1.00 77.00 116 ASN A C 1
ATOM 970 O O . ASN A 1 116 ? 1.136 -8.881 -1.891 1.00 77.00 116 ASN A O 1
ATOM 974 N N . TYR A 1 117 ? -1.049 -9.260 -2.006 1.00 77.94 117 TYR A N 1
ATOM 975 C CA . TYR A 1 117 ? -1.205 -8.504 -3.257 1.00 77.94 117 TYR A CA 1
ATOM 976 C C . TYR A 1 117 ? -0.671 -7.065 -3.159 1.00 77.94 117 TYR A C 1
ATOM 978 O O . TYR A 1 117 ? 0.163 -6.658 -3.971 1.00 77.94 117 TYR A O 1
ATOM 986 N N . ILE A 1 118 ? -1.100 -6.310 -2.142 1.00 76.25 118 ILE A N 1
ATOM 987 C CA . ILE A 1 118 ? -0.682 -4.911 -1.946 1.00 76.25 118 ILE A CA 1
ATOM 988 C C . ILE A 1 118 ? 0.821 -4.840 -1.644 1.00 76.25 118 ILE A C 1
ATOM 990 O O . ILE A 1 118 ? 1.545 -4.053 -2.253 1.00 76.25 118 ILE A O 1
ATOM 994 N N . SER A 1 119 ? 1.302 -5.710 -0.756 1.00 76.50 119 SER A N 1
ATOM 995 C CA . SER A 1 119 ? 2.720 -5.820 -0.395 1.00 76.50 119 SER A CA 1
ATOM 996 C C . SER A 1 119 ? 3.602 -6.185 -1.594 1.00 76.50 119 SER A C 1
ATOM 998 O O . SER A 1 119 ? 4.653 -5.583 -1.805 1.00 76.50 119 SER A O 1
ATOM 1000 N N . ASN A 1 120 ? 3.152 -7.125 -2.425 1.00 81.69 120 ASN A N 1
ATOM 1001 C CA . ASN A 1 120 ? 3.833 -7.560 -3.639 1.00 81.69 120 ASN A CA 1
ATOM 1002 C C . ASN A 1 120 ? 3.856 -6.442 -4.680 1.00 81.69 120 ASN A C 1
ATOM 1004 O O . ASN A 1 120 ? 4.862 -6.277 -5.360 1.00 81.69 120 ASN A O 1
ATOM 1008 N N . TYR A 1 121 ? 2.780 -5.660 -4.791 1.00 83.56 121 TYR A N 1
ATOM 1009 C CA . TYR A 1 121 ? 2.723 -4.511 -5.690 1.00 83.56 121 TYR A CA 1
ATOM 1010 C C . TYR A 1 121 ? 3.701 -3.415 -5.262 1.00 83.56 121 TYR A C 1
ATOM 1012 O O . TYR A 1 121 ? 4.473 -2.935 -6.090 1.00 83.56 121 TYR A O 1
ATOM 1020 N N . PHE A 1 122 ? 3.733 -3.062 -3.973 1.00 80.75 122 PHE A N 1
ATOM 1021 C CA . PHE A 1 122 ? 4.724 -2.115 -3.461 1.00 80.75 122 PHE A CA 1
ATOM 1022 C C . PHE A 1 122 ? 6.152 -2.619 -3.655 1.00 80.75 122 PHE A C 1
ATOM 1024 O O . PHE A 1 122 ? 7.013 -1.840 -4.048 1.00 80.75 122 PHE A O 1
ATOM 1031 N N . PHE A 1 123 ? 6.392 -3.921 -3.485 1.00 80.50 123 PHE A N 1
ATOM 1032 C CA . PHE A 1 123 ? 7.682 -4.517 -3.816 1.00 80.50 123 PHE A CA 1
ATOM 1033 C C . PHE A 1 123 ? 8.032 -4.374 -5.305 1.00 80.50 123 PHE A C 1
ATOM 1035 O O . PHE A 1 123 ? 9.173 -4.063 -5.629 1.00 80.50 123 PHE A O 1
ATOM 1042 N N . VAL A 1 124 ? 7.079 -4.559 -6.228 1.00 84.50 124 VAL A N 1
ATOM 1043 C CA . VAL A 1 124 ? 7.331 -4.309 -7.661 1.00 84.50 124 VAL A CA 1
ATOM 1044 C C . VAL A 1 124 ? 7.681 -2.844 -7.904 1.00 84.50 124 VAL A C 1
ATOM 1046 O O . VAL A 1 124 ? 8.632 -2.570 -8.629 1.00 84.50 124 VAL A O 1
ATOM 1049 N N . LEU A 1 125 ? 6.944 -1.909 -7.301 1.00 85.88 125 LEU A N 1
ATOM 1050 C CA . LEU A 1 125 ? 7.210 -0.478 -7.457 1.00 85.88 125 LEU A CA 1
ATOM 1051 C C . LEU A 1 125 ? 8.598 -0.080 -6.945 1.00 85.88 125 LEU A C 1
ATOM 1053 O O . LEU A 1 125 ? 9.285 0.670 -7.625 1.00 85.88 125 LEU A O 1
ATOM 1057 N N . ASP A 1 126 ? 9.024 -0.607 -5.801 1.00 84.00 126 ASP A N 1
ATOM 1058 C CA . ASP A 1 126 ? 10.365 -0.393 -5.237 1.00 84.00 126 ASP A CA 1
ATOM 1059 C C . ASP A 1 126 ? 11.466 -0.955 -6.139 1.00 84.00 126 ASP A C 1
ATOM 1061 O O . ASP A 1 126 ? 12.462 -0.294 -6.403 1.00 84.00 126 ASP A O 1
ATOM 1065 N N . ARG A 1 127 ? 11.241 -2.126 -6.746 1.00 84.50 127 ARG A N 1
ATOM 1066 C CA . ARG A 1 127 ? 12.166 -2.683 -7.745 1.00 84.50 127 ARG A CA 1
ATOM 1067 C C . ARG A 1 127 ? 12.244 -1.879 -9.041 1.00 84.50 127 ARG A C 1
ATOM 1069 O O . ARG A 1 127 ? 13.228 -2.029 -9.762 1.00 84.50 127 ARG A O 1
ATOM 1076 N N . LEU A 1 128 ? 11.206 -1.111 -9.367 1.00 87.50 128 LEU A N 1
ATOM 1077 C CA . LEU A 1 128 ? 11.158 -0.266 -10.559 1.00 87.50 128 LEU A CA 1
ATOM 1078 C C . LEU A 1 128 ? 11.683 1.150 -10.302 1.00 87.50 128 LEU A C 1
ATOM 1080 O O . LEU A 1 128 ? 12.127 1.779 -11.251 1.00 87.50 128 LEU A O 1
ATOM 1084 N N . ILE A 1 129 ? 11.589 1.661 -9.072 1.00 90.62 129 ILE A N 1
ATOM 1085 C CA . ILE A 1 129 ? 11.857 3.060 -8.721 1.00 90.62 129 ILE A CA 1
ATOM 1086 C C . ILE A 1 129 ? 12.857 3.099 -7.559 1.00 90.62 129 ILE A C 1
ATOM 1088 O O . ILE A 1 129 ? 12.459 3.312 -6.415 1.00 90.62 129 ILE A O 1
ATOM 1092 N N . ASP A 1 130 ? 14.144 2.914 -7.851 1.00 87.50 130 ASP A N 1
ATOM 1093 C CA . ASP A 1 130 ? 15.202 2.927 -6.832 1.00 87.50 130 ASP A CA 1
ATOM 1094 C C . ASP A 1 130 ? 15.872 4.311 -6.749 1.00 87.50 130 ASP A C 1
ATOM 1096 O O . ASP A 1 130 ? 16.113 4.849 -5.662 1.00 87.50 130 ASP A O 1
ATOM 1100 N N . ASN A 1 131 ? 16.120 4.936 -7.905 1.00 90.50 131 ASN A N 1
ATOM 1101 C CA . ASN A 1 131 ? 16.830 6.211 -8.017 1.00 90.50 131 ASN A CA 1
ATOM 1102 C C . ASN A 1 131 ? 16.195 7.186 -9.037 1.00 90.50 131 ASN A C 1
ATOM 1104 O O . ASN A 1 131 ? 15.160 6.922 -9.647 1.00 90.50 131 ASN A O 1
ATOM 1108 N N . ASN A 1 132 ? 16.818 8.356 -9.209 1.00 92.31 132 ASN A N 1
ATOM 1109 C CA . ASN A 1 132 ? 16.317 9.410 -10.096 1.00 92.31 132 ASN A CA 1
ATOM 1110 C C . ASN A 1 132 ? 16.309 9.037 -11.579 1.00 92.31 132 ASN A C 1
ATOM 1112 O O 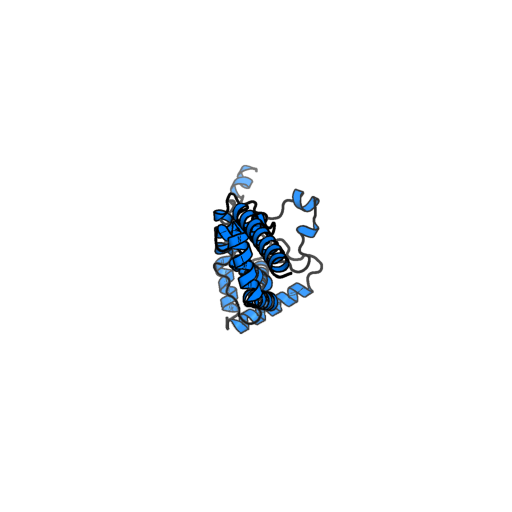. ASN A 1 132 ? 15.429 9.517 -12.294 1.00 92.31 132 ASN A O 1
ATOM 1116 N N . ASP A 1 133 ? 17.263 8.224 -12.033 1.00 90.75 133 ASP A N 1
ATOM 1117 C CA . ASP A 1 133 ? 17.355 7.803 -13.432 1.00 90.75 133 ASP A CA 1
ATOM 1118 C C . ASP A 1 133 ? 16.194 6.855 -13.763 1.00 90.75 133 ASP A C 1
ATOM 1120 O O . ASP A 1 133 ? 15.595 6.957 -14.834 1.00 90.75 133 ASP A O 1
ATOM 1124 N N . ASP A 1 134 ? 15.801 6.001 -12.811 1.00 92.44 134 ASP A N 1
ATOM 1125 C CA . ASP A 1 134 ? 14.613 5.156 -12.948 1.00 92.44 134 ASP A CA 1
ATOM 1126 C C . ASP A 1 134 ? 13.344 6.008 -13.057 1.00 92.44 134 ASP A C 1
ATOM 1128 O O . ASP A 1 134 ? 12.517 5.802 -13.947 1.00 92.44 134 ASP A O 1
ATOM 1132 N N . VAL A 1 135 ? 13.200 7.013 -12.180 1.00 92.19 135 VAL A N 1
ATOM 1133 C CA . VAL A 1 135 ? 12.060 7.941 -12.221 1.00 92.19 135 VAL A CA 1
ATOM 1134 C C . VAL A 1 135 ? 12.018 8.682 -13.556 1.00 92.19 135 VAL A C 1
ATOM 1136 O O . VAL A 1 135 ? 10.951 8.794 -14.154 1.00 92.19 135 VAL A O 1
ATOM 1139 N N . GLU A 1 136 ? 13.159 9.179 -14.035 1.00 92.12 136 GLU A N 1
ATOM 1140 C CA . GLU A 1 136 ? 13.263 9.851 -15.330 1.00 92.12 136 GLU A CA 1
ATOM 1141 C C . GLU A 1 136 ? 12.808 8.945 -16.467 1.00 92.12 136 GLU A C 1
ATOM 1143 O O . GLU A 1 136 ? 11.892 9.311 -17.202 1.00 92.12 136 GLU A O 1
ATOM 1148 N N . LEU A 1 137 ? 13.367 7.739 -16.553 1.00 91.44 137 LEU A N 1
ATOM 1149 C CA . LEU A 1 137 ? 13.038 6.789 -17.606 1.00 91.44 137 LEU A CA 1
ATOM 1150 C C . LEU A 1 137 ? 11.547 6.425 -17.595 1.00 91.44 137 LEU A C 1
ATOM 1152 O O . LEU A 1 137 ? 10.905 6.389 -18.647 1.00 91.44 137 LEU A O 1
ATOM 1156 N N . LEU A 1 138 ? 10.976 6.157 -16.419 1.00 92.56 138 LEU A N 1
ATOM 1157 C CA . LEU A 1 138 ? 9.573 5.763 -16.290 1.00 92.56 138 LEU A CA 1
ATOM 1158 C C . LEU A 1 138 ? 8.612 6.915 -16.614 1.00 92.56 138 LEU A C 1
ATOM 1160 O O . LEU A 1 138 ? 7.555 6.670 -17.199 1.00 92.56 138 LEU A O 1
ATOM 1164 N N . VAL A 1 139 ? 8.972 8.157 -16.281 1.00 90.50 139 VAL A N 1
ATOM 1165 C CA 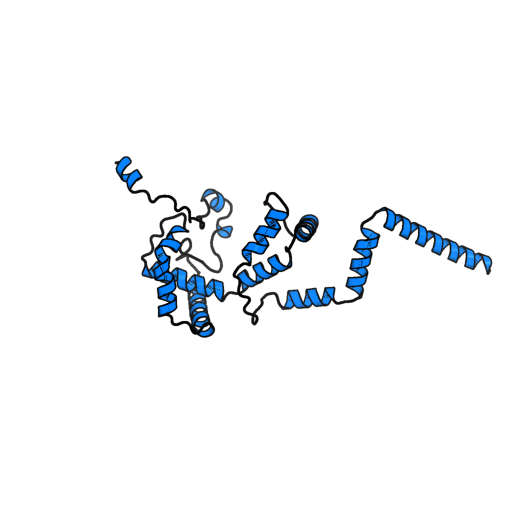. VAL A 1 139 ? 8.193 9.352 -16.640 1.00 90.50 139 VAL A CA 1
ATOM 1166 C C . VAL A 1 139 ? 8.285 9.638 -18.140 1.00 90.50 139 VAL A C 1
ATOM 1168 O O . VAL A 1 139 ? 7.256 9.850 -18.779 1.00 90.50 139 VAL A O 1
ATOM 1171 N N . GLU A 1 140 ? 9.481 9.585 -18.733 1.00 90.31 140 GLU A N 1
ATOM 1172 C CA . GLU A 1 140 ? 9.683 9.794 -20.176 1.00 90.31 140 GLU A CA 1
ATOM 1173 C C . GLU A 1 140 ? 8.912 8.780 -21.028 1.00 90.31 140 GLU A C 1
ATOM 1175 O O . GLU A 1 140 ? 8.382 9.121 -22.085 1.00 90.31 140 GLU A O 1
ATOM 1180 N N . ASN A 1 141 ? 8.803 7.539 -20.548 1.00 89.31 141 ASN A N 1
ATOM 1181 C CA . ASN A 1 141 ? 8.038 6.483 -21.209 1.00 89.31 141 ASN A CA 1
ATOM 1182 C C . ASN A 1 141 ? 6.540 6.491 -20.844 1.00 89.31 141 ASN A C 1
ATOM 1184 O O . ASN A 1 141 ? 5.802 5.614 -21.295 1.00 89.31 141 ASN A O 1
ATOM 1188 N N . GLY A 1 142 ? 6.073 7.454 -20.040 1.00 88.81 142 GLY A N 1
ATOM 1189 C CA . GLY A 1 142 ? 4.665 7.591 -19.652 1.00 88.81 142 GLY A CA 1
ATOM 1190 C C . GLY A 1 142 ? 4.137 6.462 -18.761 1.00 88.81 142 GLY A C 1
ATOM 1191 O O . GLY A 1 142 ? 2.928 6.248 -18.694 1.00 88.81 142 GLY A O 1
ATOM 1192 N N . ILE A 1 143 ? 5.029 5.723 -18.096 1.00 89.19 143 ILE A N 1
ATOM 1193 C CA . ILE A 1 143 ? 4.681 4.645 -17.161 1.00 89.19 143 ILE A CA 1
ATOM 1194 C C . ILE A 1 143 ? 4.262 5.238 -15.811 1.00 89.19 143 ILE A C 1
ATOM 1196 O O . ILE A 1 143 ? 3.335 4.736 -15.176 1.00 89.19 143 ILE A O 1
ATOM 1200 N N . ILE A 1 144 ? 4.921 6.321 -15.384 1.00 87.62 144 ILE A N 1
ATOM 1201 C CA . ILE A 1 144 ? 4.602 7.051 -14.154 1.00 87.62 144 ILE A CA 1
ATOM 1202 C C . ILE A 1 144 ? 4.275 8.502 -14.494 1.00 87.62 144 ILE A C 1
ATOM 1204 O O . ILE A 1 144 ? 5.050 9.181 -15.157 1.00 87.62 144 ILE A O 1
ATOM 1208 N N . ASP A 1 145 ? 3.156 8.992 -13.966 1.00 86.06 145 ASP A N 1
ATOM 1209 C CA . ASP A 1 145 ? 2.844 10.419 -13.902 1.00 86.06 145 ASP A CA 1
ATOM 1210 C C . ASP A 1 145 ? 2.966 10.880 -12.445 1.00 86.06 145 ASP A C 1
ATOM 1212 O O . ASP A 1 145 ? 2.153 10.523 -11.585 1.00 86.06 145 ASP A O 1
ATOM 1216 N N . SER A 1 146 ? 4.033 11.619 -12.144 1.00 80.81 146 SER A N 1
ATOM 1217 C CA . SER A 1 146 ? 4.311 12.080 -10.789 1.00 80.81 146 SER A CA 1
ATOM 1218 C C . SER A 1 146 ? 3.742 13.474 -10.547 1.00 80.81 146 SER A C 1
ATOM 1220 O O . SER A 1 146 ? 4.050 14.428 -11.254 1.00 80.81 146 SER A O 1
ATOM 1222 N N . LYS A 1 147 ? 2.982 13.611 -9.456 1.00 85.12 147 LYS A N 1
ATOM 1223 C CA . LYS A 1 147 ? 2.558 14.911 -8.904 1.00 85.12 147 LYS A CA 1
ATOM 1224 C C . LYS A 1 147 ? 3.496 15.429 -7.811 1.00 85.12 147 LYS A C 1
ATOM 1226 O O . LYS A 1 147 ? 3.181 16.424 -7.158 1.00 85.12 147 LYS A O 1
ATOM 1231 N N . LEU A 1 148 ? 4.594 14.720 -7.556 1.00 86.06 148 LEU A N 1
ATOM 1232 C CA . LEU A 1 148 ? 5.605 15.114 -6.582 1.00 86.06 148 LEU A CA 1
ATOM 1233 C C . LEU A 1 148 ? 6.560 16.147 -7.202 1.00 86.06 148 LEU A C 1
ATOM 1235 O O . LEU A 1 148 ? 6.725 16.172 -8.420 1.00 86.06 148 LEU A O 1
ATOM 1239 N N . PRO A 1 149 ? 7.156 17.028 -6.378 1.00 87.56 149 PRO A N 1
ATOM 1240 C CA . PRO A 1 149 ? 7.855 18.219 -6.863 1.00 87.56 149 PRO A CA 1
ATOM 1241 C C . PRO A 1 149 ? 9.105 17.921 -7.700 1.00 87.56 149 PRO A C 1
ATOM 1243 O O . PRO A 1 149 ? 9.445 18.716 -8.572 1.00 87.56 149 PRO A O 1
ATOM 1246 N N . ASP A 1 150 ? 9.785 16.805 -7.439 1.00 91.31 150 ASP A N 1
ATOM 1247 C CA . ASP A 1 150 ? 11.005 16.402 -8.134 1.00 91.31 150 ASP A CA 1
ATOM 1248 C C . ASP A 1 150 ? 11.186 14.874 -8.128 1.00 91.31 150 ASP A C 1
ATOM 1250 O O . ASP A 1 150 ? 10.476 14.143 -7.429 1.00 91.31 150 ASP A O 1
ATOM 1254 N N . LYS A 1 151 ? 12.136 14.392 -8.942 1.00 90.50 151 LYS A N 1
ATOM 1255 C CA . LYS A 1 151 ? 12.463 12.964 -9.080 1.00 90.50 151 LYS A CA 1
ATOM 1256 C C . LYS A 1 151 ? 12.926 12.358 -7.751 1.00 90.50 151 LYS A C 1
ATOM 1258 O O . LYS A 1 151 ? 12.483 11.267 -7.394 1.00 90.50 151 LYS A O 1
ATOM 1263 N N . ASP A 1 152 ? 13.707 13.113 -6.975 1.00 90.56 152 ASP A N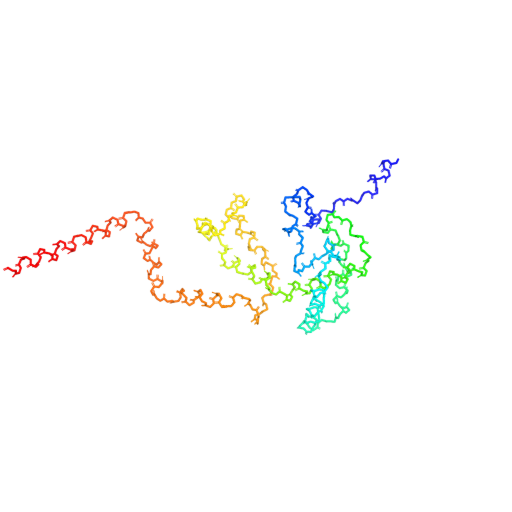 1
ATOM 1264 C CA . ASP A 1 152 ? 14.195 12.673 -5.667 1.00 90.56 152 ASP A CA 1
ATOM 1265 C C . ASP A 1 152 ? 13.038 12.399 -4.696 1.00 90.56 152 ASP A C 1
ATOM 1267 O O . ASP A 1 152 ? 13.079 11.461 -3.901 1.00 90.56 152 ASP A O 1
ATOM 1271 N N . ALA A 1 153 ? 11.986 13.220 -4.727 1.00 89.75 153 ALA A N 1
ATOM 1272 C CA . ALA A 1 153 ? 10.803 13.041 -3.901 1.00 89.75 153 ALA A CA 1
ATOM 1273 C C . ALA A 1 153 ? 10.049 11.760 -4.266 1.00 89.75 153 ALA A C 1
ATOM 1275 O O . ALA A 1 153 ? 9.545 11.097 -3.361 1.00 89.75 153 ALA A O 1
ATOM 1276 N N . VAL A 1 154 ? 10.008 11.393 -5.550 1.00 88.75 154 VAL A N 1
ATOM 1277 C CA . VAL A 1 154 ? 9.395 10.139 -6.014 1.00 88.75 154 VAL A CA 1
ATOM 1278 C C . VAL A 1 154 ? 10.187 8.933 -5.523 1.00 88.75 154 VAL A C 1
ATOM 1280 O O . VAL A 1 154 ? 9.607 8.067 -4.871 1.00 88.75 154 VAL A O 1
ATOM 1283 N N . ALA A 1 155 ? 11.503 8.908 -5.758 1.00 88.88 155 ALA A N 1
ATOM 1284 C CA . ALA A 1 155 ? 12.364 7.806 -5.326 1.00 88.88 155 ALA A CA 1
ATOM 1285 C C . ALA A 1 155 ? 12.332 7.635 -3.798 1.00 88.88 155 ALA A C 1
ATOM 1287 O O . ALA A 1 155 ? 12.091 6.544 -3.286 1.00 88.88 155 ALA A O 1
ATOM 1288 N N . ARG A 1 156 ? 12.450 8.737 -3.039 1.00 88.25 156 ARG A N 1
ATOM 1289 C CA . ARG A 1 156 ? 12.325 8.697 -1.572 1.00 88.25 156 ARG A CA 1
ATOM 1290 C C . ARG A 1 156 ? 10.964 8.184 -1.116 1.00 88.25 156 ARG A C 1
ATOM 1292 O O . ARG A 1 156 ? 10.899 7.451 -0.134 1.00 88.25 156 ARG A O 1
ATOM 1299 N N . PHE A 1 157 ? 9.879 8.603 -1.763 1.00 85.94 157 PHE A N 1
ATOM 1300 C CA . PHE A 1 157 ? 8.543 8.137 -1.409 1.00 85.94 157 PHE A CA 1
ATOM 1301 C C . PHE A 1 157 ? 8.410 6.626 -1.633 1.00 85.94 157 PHE A C 1
ATOM 1303 O O . PHE A 1 157 ? 8.020 5.933 -0.696 1.00 85.94 157 PHE A O 1
ATOM 1310 N N . SER A 1 158 ? 8.807 6.117 -2.805 1.00 83.81 158 SER A N 1
ATOM 1311 C CA . SER A 1 158 ? 8.802 4.676 -3.102 1.00 83.81 158 SER A CA 1
ATOM 1312 C C . SER A 1 158 ? 9.624 3.871 -2.101 1.00 83.81 158 SER A C 1
ATOM 1314 O O . SER A 1 158 ? 9.086 2.965 -1.469 1.00 83.81 158 SER A O 1
ATOM 1316 N N . ASN A 1 159 ? 10.876 4.265 -1.860 1.00 81.44 159 ASN A N 1
ATOM 1317 C CA . ASN A 1 159 ? 11.776 3.538 -0.959 1.00 81.44 159 ASN A CA 1
ATOM 1318 C C . ASN A 1 159 ? 11.258 3.521 0.495 1.00 81.44 159 ASN A C 1
ATOM 1320 O O . ASN A 1 159 ? 11.480 2.569 1.245 1.00 81.44 159 ASN A O 1
ATOM 1324 N N . ASN A 1 160 ? 10.52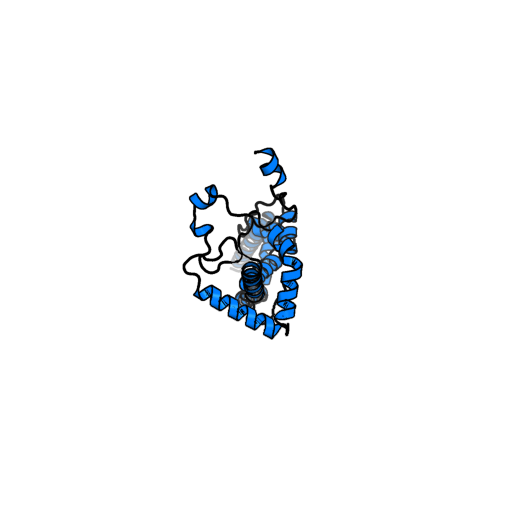1 4.558 0.911 1.00 81.81 160 ASN A N 1
ATOM 1325 C CA . ASN A 1 160 ? 9.892 4.604 2.232 1.00 81.81 160 ASN A CA 1
ATOM 1326 C C . ASN A 1 160 ? 8.615 3.753 2.331 1.00 81.81 160 ASN A C 1
ATOM 1328 O O . ASN A 1 160 ? 8.300 3.287 3.425 1.00 81.81 160 ASN A O 1
ATOM 1332 N N . LEU A 1 161 ? 7.882 3.525 1.232 1.00 72.12 161 LEU A N 1
ATOM 1333 C CA . LEU A 1 161 ? 6.681 2.675 1.233 1.00 72.12 161 LEU A CA 1
ATOM 1334 C C . LEU A 1 161 ? 6.998 1.215 1.574 1.00 72.12 161 LEU A C 1
ATOM 1336 O O . LEU A 1 161 ? 6.153 0.517 2.133 1.00 72.12 161 LEU A O 1
ATOM 1340 N N . VAL A 1 162 ? 8.211 0.758 1.257 1.00 64.44 162 VAL A N 1
ATOM 1341 C CA . VAL A 1 162 ? 8.628 -0.642 1.432 1.00 64.44 162 VAL A CA 1
ATOM 1342 C C . VAL A 1 162 ? 9.349 -0.885 2.759 1.00 64.44 162 VAL A C 1
ATOM 1344 O O . VAL A 1 162 ? 9.588 -2.033 3.147 1.00 64.44 162 VAL A O 1
ATOM 1347 N N . GLN A 1 163 ? 9.613 0.170 3.536 1.00 59.59 163 GLN A N 1
ATOM 1348 C CA . GLN A 1 163 ? 10.267 0.070 4.837 1.00 59.59 163 GLN A CA 1
ATOM 1349 C C . GLN A 1 163 ? 9.351 -0.633 5.863 1.00 59.59 163 GLN A C 1
ATOM 1351 O O . GLN A 1 163 ? 8.556 -0.010 6.560 1.00 59.59 163 GLN A O 1
ATOM 1356 N N . GLY A 1 164 ? 9.468 -1.962 5.951 1.00 54.41 164 GLY A N 1
ATOM 1357 C CA . GLY A 1 164 ? 8.678 -2.815 6.849 1.00 54.41 164 GLY A CA 1
ATOM 1358 C C . GLY A 1 164 ? 7.831 -3.887 6.158 1.00 54.41 164 GLY A C 1
ATOM 1359 O O . GLY A 1 164 ? 7.189 -4.674 6.855 1.00 54.41 164 GLY A O 1
ATOM 1360 N N . ILE A 1 165 ? 7.844 -3.970 4.822 1.00 60.09 165 ILE A N 1
ATOM 1361 C CA . ILE A 1 165 ? 7.166 -5.049 4.092 1.00 60.09 165 ILE A CA 1
ATOM 1362 C C . ILE A 1 165 ? 8.001 -6.331 4.205 1.00 60.09 165 ILE A C 1
ATOM 1364 O O . ILE A 1 165 ? 9.079 -6.457 3.626 1.00 60.09 165 ILE A O 1
ATOM 1368 N N . GLY A 1 166 ? 7.509 -7.304 4.973 1.00 55.59 166 GLY A N 1
ATOM 1369 C CA . GLY A 1 166 ? 8.084 -8.645 5.021 1.00 55.59 166 GLY A CA 1
ATOM 1370 C C . GLY A 1 166 ? 7.598 -9.468 3.832 1.00 55.59 166 GLY A C 1
ATOM 1371 O O . GLY A 1 166 ? 6.435 -9.856 3.798 1.00 55.59 166 GLY A O 1
ATOM 1372 N N . ILE A 1 167 ? 8.471 -9.760 2.866 1.00 57.00 167 ILE A N 1
ATOM 1373 C CA . ILE A 1 167 ? 8.118 -10.613 1.723 1.00 57.00 167 ILE A CA 1
ATOM 1374 C C . ILE A 1 167 ? 7.989 -12.055 2.216 1.00 57.00 167 ILE A C 1
ATOM 1376 O O . ILE A 1 167 ? 8.981 -12.711 2.550 1.00 57.00 167 ILE A O 1
ATOM 1380 N N . VAL A 1 168 ? 6.760 -12.567 2.255 1.00 54.62 168 VAL A N 1
ATOM 1381 C CA . VAL A 1 168 ? 6.504 -13.986 2.507 1.00 54.62 168 VAL A CA 1
ATOM 1382 C C . VAL A 1 168 ? 6.749 -14.734 1.194 1.00 54.62 168 VAL A C 1
ATOM 1384 O O . VAL A 1 168 ? 5.908 -14.796 0.307 1.00 54.62 168 VAL A O 1
ATOM 1387 N N . ASN A 1 169 ? 7.962 -15.272 1.074 1.00 53.78 169 ASN A N 1
ATOM 1388 C CA . ASN A 1 169 ? 8.597 -15.832 -0.129 1.00 53.78 169 ASN A CA 1
ATOM 1389 C C . ASN A 1 169 ? 7.914 -17.076 -0.756 1.00 53.78 169 ASN A C 1
ATOM 1391 O O . ASN A 1 169 ? 8.562 -17.818 -1.485 1.00 53.78 169 ASN A O 1
ATOM 1395 N N . LYS A 1 170 ? 6.650 -17.383 -0.440 1.00 55.38 170 LYS A N 1
ATOM 1396 C CA . LYS A 1 170 ? 5.949 -18.550 -1.008 1.00 55.38 170 LYS A CA 1
ATOM 1397 C C . LYS A 1 170 ? 4.830 -18.202 -1.988 1.00 55.38 170 LYS A C 1
ATOM 1399 O O . LYS A 1 170 ? 4.593 -19.008 -2.875 1.00 55.38 170 LYS A O 1
ATOM 1404 N N . ASP A 1 171 ? 4.253 -17.000 -1.910 1.00 66.62 171 ASP A N 1
ATOM 1405 C CA . ASP A 1 171 ? 3.078 -16.614 -2.708 1.00 66.62 171 ASP A CA 1
ATOM 1406 C C . ASP A 1 171 ? 3.238 -15.204 -3.313 1.00 66.62 171 ASP A C 1
ATOM 1408 O O . ASP A 1 171 ? 2.382 -14.324 -3.175 1.00 66.62 171 ASP A O 1
ATOM 1412 N N . PHE A 1 172 ? 4.384 -14.946 -3.954 1.00 77.38 172 PHE A N 1
ATOM 1413 C CA . PHE A 1 172 ? 4.615 -13.677 -4.643 1.00 77.38 172 PHE A CA 1
ATOM 1414 C C . PHE A 1 172 ? 3.756 -13.606 -5.918 1.00 77.38 172 PHE A C 1
ATOM 1416 O O . PHE A 1 172 ? 3.969 -14.343 -6.879 1.00 77.38 172 PHE A O 1
ATOM 1423 N N . TYR A 1 173 ? 2.780 -12.698 -5.930 1.00 81.75 173 TYR A N 1
ATOM 1424 C CA . TYR A 1 173 ? 1.748 -12.587 -6.970 1.00 81.75 173 TYR A CA 1
ATOM 1425 C C . TYR A 1 173 ? 2.328 -12.319 -8.364 1.00 81.75 173 TYR A C 1
ATOM 1427 O O . TYR A 1 173 ? 1.774 -12.749 -9.370 1.00 81.75 173 TYR A O 1
ATOM 1435 N N . PHE A 1 174 ? 3.469 -11.631 -8.432 1.00 84.62 174 PHE A N 1
ATOM 1436 C CA . PHE A 1 174 ? 4.118 -11.265 -9.689 1.00 84.62 174 PHE A CA 1
ATOM 1437 C C . PHE A 1 174 ? 5.286 -12.199 -10.044 1.00 84.62 174 PHE A C 1
ATOM 1439 O O . PHE A 1 174 ? 6.174 -11.786 -10.787 1.00 84.62 174 PHE A O 1
ATOM 1446 N N . THR A 1 175 ? 5.307 -13.438 -9.530 1.00 87.12 175 THR A N 1
ATOM 1447 C CA . THR A 1 175 ? 6.382 -14.415 -9.814 1.00 87.12 175 THR A CA 1
ATOM 1448 C C . THR A 1 175 ? 6.543 -14.621 -11.314 1.00 87.12 175 THR A C 1
ATOM 1450 O O . THR A 1 175 ? 7.612 -14.334 -11.847 1.00 87.12 175 THR A O 1
ATOM 1453 N N . ASP A 1 176 ? 5.463 -14.976 -12.014 1.00 88.69 176 ASP A N 1
ATOM 1454 C CA . ASP A 1 176 ? 5.489 -15.188 -13.466 1.00 88.69 176 ASP A CA 1
ATOM 1455 C C . ASP A 1 176 ? 5.941 -13.932 -14.223 1.00 88.69 176 ASP A C 1
ATOM 1457 O O . ASP A 1 176 ? 6.687 -14.013 -15.197 1.00 88.69 176 ASP A O 1
ATOM 1461 N N . LEU A 1 177 ? 5.519 -12.742 -13.778 1.00 88.12 177 LEU A N 1
ATOM 1462 C CA . LEU A 1 177 ? 5.943 -11.478 -14.383 1.00 88.12 177 LEU A CA 1
ATOM 1463 C C . LEU A 1 177 ? 7.459 -11.283 -14.243 1.00 88.12 177 LEU A C 1
ATOM 1465 O O . LEU A 1 177 ? 8.123 -10.954 -15.225 1.00 88.12 177 LEU A O 1
ATOM 1469 N N . PHE A 1 178 ? 8.011 -11.509 -13.049 1.00 86.56 178 PHE A N 1
ATOM 1470 C CA . PHE A 1 178 ? 9.446 -11.392 -12.791 1.00 86.56 178 PHE A CA 1
ATOM 1471 C C . PHE A 1 178 ? 10.252 -12.452 -13.534 1.00 86.56 178 PHE A C 1
ATOM 1473 O O . PHE A 1 178 ? 11.295 -12.128 -14.097 1.00 86.56 178 PHE A O 1
ATOM 1480 N N . GLU A 1 179 ? 9.793 -13.700 -13.565 1.00 89.06 179 GLU A N 1
ATOM 1481 C CA . GLU A 1 179 ? 10.459 -14.771 -14.306 1.00 89.06 179 GLU A CA 1
ATOM 1482 C C . GLU A 1 179 ? 10.506 -14.459 -15.800 1.00 89.06 179 GLU A C 1
ATOM 1484 O O . GLU A 1 179 ? 11.575 -14.530 -16.406 1.00 89.06 179 GLU A O 1
ATOM 1489 N N . ASN A 1 180 ? 9.389 -14.015 -16.378 1.00 91.44 180 ASN A N 1
ATOM 1490 C CA . ASN A 1 180 ? 9.326 -13.621 -17.782 1.00 91.44 180 ASN A CA 1
ATOM 1491 C C . ASN A 1 180 ? 10.208 -12.401 -18.083 1.00 91.44 180 ASN A C 1
ATOM 1493 O O . ASN A 1 180 ? 10.934 -12.400 -19.080 1.00 91.44 180 ASN A O 1
ATOM 1497 N N . LEU A 1 181 ? 10.193 -11.380 -17.218 1.00 88.81 181 LEU A N 1
ATOM 1498 C CA . LEU A 1 181 ? 11.037 -10.192 -17.360 1.00 88.81 181 LEU A CA 1
ATOM 1499 C C . LEU A 1 181 ? 12.525 -10.558 -17.280 1.00 88.81 181 LEU A C 1
ATOM 1501 O O . LEU A 1 181 ? 13.311 -10.193 -18.155 1.00 88.81 181 LEU A O 1
ATOM 1505 N N . ASN A 1 182 ? 12.910 -11.331 -16.265 1.00 89.38 182 ASN A N 1
ATOM 1506 C CA . ASN A 1 182 ? 14.284 -11.784 -16.072 1.00 89.38 182 ASN A CA 1
ATOM 1507 C C . ASN A 1 182 ? 14.739 -12.679 -17.223 1.00 89.38 182 ASN A C 1
ATOM 1509 O O . ASN A 1 182 ? 15.860 -12.526 -17.712 1.00 89.38 182 ASN A O 1
ATOM 1513 N N . HIS A 1 183 ? 13.871 -13.571 -17.705 1.00 93.06 183 HIS A N 1
ATOM 1514 C CA . HIS A 1 183 ? 14.142 -14.386 -18.879 1.00 93.06 183 HIS A CA 1
ATOM 1515 C C . HIS A 1 183 ? 14.399 -13.500 -20.100 1.00 93.06 183 HIS A C 1
ATOM 1517 O O . HIS A 1 183 ? 15.458 -13.622 -20.718 1.00 93.06 183 HIS A O 1
ATOM 1523 N N . TYR A 1 184 ? 13.508 -12.549 -20.395 1.00 91.88 184 TYR A N 1
ATOM 1524 C CA . TYR A 1 184 ? 13.676 -11.605 -21.498 1.00 91.88 184 TYR A CA 1
ATOM 1525 C C . TYR A 1 184 ? 15.007 -10.843 -21.403 1.00 91.88 184 TYR A C 1
ATOM 1527 O O . TYR A 1 184 ? 15.758 -10.799 -22.379 1.00 91.88 184 TYR A O 1
ATOM 1535 N N . CYS A 1 185 ? 15.355 -10.315 -20.228 1.00 86.25 185 CYS A N 1
ATOM 1536 C CA . CYS A 1 185 ? 16.617 -9.605 -19.997 1.00 86.25 185 CYS A CA 1
ATOM 1537 C C . CYS A 1 185 ? 17.853 -10.520 -20.066 1.00 86.25 185 CYS A C 1
ATOM 1539 O O . CYS A 1 185 ? 18.953 -10.062 -20.383 1.00 86.25 185 CYS A O 1
ATOM 1541 N N . SER A 1 186 ? 17.705 -11.818 -19.783 1.00 90.81 186 SER A N 1
ATOM 1542 C CA . SER A 1 186 ? 18.804 -12.789 -19.833 1.00 90.81 186 SER A CA 1
ATOM 1543 C C . SER A 1 186 ? 19.207 -13.165 -21.263 1.00 90.81 186 SER A C 1
ATOM 1545 O O . SER A 1 186 ? 20.382 -13.463 -21.504 1.00 90.81 186 SER A O 1
ATOM 1547 N N . VAL A 1 187 ? 18.265 -13.097 -22.211 1.00 94.06 187 VAL A N 1
ATOM 1548 C CA . VAL A 1 187 ? 18.477 -13.461 -23.615 1.00 94.06 187 VAL A CA 1
ATOM 1549 C C . VAL A 1 187 ? 19.509 -12.530 -24.251 1.00 94.06 187 VAL A C 1
ATOM 1551 O O . VAL A 1 187 ? 19.337 -11.312 -24.307 1.00 94.06 187 VAL A O 1
ATOM 1554 N N . GLY A 1 188 ? 20.583 -13.122 -24.784 1.00 92.56 188 GLY A N 1
ATOM 1555 C CA . GLY A 1 188 ? 21.714 -12.384 -25.351 1.00 92.56 188 GLY A CA 1
ATOM 1556 C C . GLY A 1 188 ? 21.299 -11.371 -26.417 1.00 92.56 188 GLY A C 1
ATOM 1557 O O . GLY A 1 188 ? 21.761 -10.237 -26.378 1.00 92.56 188 GLY A O 1
ATOM 1558 N N . TRP A 1 189 ? 20.374 -11.735 -27.312 1.00 89.25 189 TRP A N 1
ATOM 1559 C CA . TRP A 1 189 ? 19.843 -10.820 -28.330 1.00 89.25 189 TRP A CA 1
ATOM 1560 C C . TRP A 1 189 ? 19.272 -9.526 -27.731 1.00 89.25 189 TRP A C 1
ATOM 1562 O O . TRP A 1 189 ? 19.553 -8.444 -28.238 1.00 89.25 189 TRP A O 1
ATOM 1572 N N . ASN A 1 190 ? 18.539 -9.612 -26.618 1.00 90.75 190 ASN A N 1
ATOM 1573 C CA . ASN A 1 190 ? 17.949 -8.444 -25.966 1.00 90.75 190 ASN A CA 1
ATOM 1574 C C . ASN A 1 190 ? 19.013 -7.579 -25.283 1.00 90.75 190 ASN A C 1
ATOM 1576 O O . ASN A 1 190 ? 18.934 -6.355 -25.366 1.00 90.75 190 ASN A O 1
ATOM 1580 N N . LYS A 1 191 ? 20.055 -8.193 -24.704 1.00 88.88 191 LYS A N 1
ATOM 1581 C CA . LYS A 1 191 ? 21.223 -7.465 -24.176 1.00 88.88 191 LYS A CA 1
ATOM 1582 C C . LYS A 1 191 ? 21.969 -6.720 -25.280 1.00 88.88 191 LYS A C 1
ATOM 1584 O O . LYS A 1 191 ? 22.251 -5.534 -25.144 1.00 88.88 191 LYS A O 1
ATOM 1589 N N . TRP A 1 192 ? 22.253 -7.400 -26.392 1.00 86.25 192 TRP A N 1
ATOM 1590 C CA . TRP A 1 192 ? 22.904 -6.795 -27.555 1.00 86.25 192 TRP A CA 1
ATOM 1591 C C . TRP A 1 192 ? 22.065 -5.657 -28.136 1.00 86.25 192 TRP A C 1
ATOM 1593 O O . TRP A 1 192 ? 22.597 -4.581 -28.388 1.00 86.25 192 TRP A O 1
ATOM 1603 N N . LYS A 1 193 ? 20.752 -5.857 -28.283 1.00 86.31 193 LYS A N 1
ATOM 1604 C CA . LYS A 1 193 ? 19.816 -4.824 -28.736 1.00 86.31 193 LYS A CA 1
ATOM 1605 C C . LYS A 1 193 ? 19.800 -3.615 -27.797 1.00 86.31 193 LYS A C 1
ATOM 1607 O O . LYS A 1 193 ? 19.867 -2.493 -28.286 1.00 86.31 193 LYS A O 1
ATOM 1612 N N . ALA A 1 194 ? 19.735 -3.826 -26.481 1.00 85.69 194 ALA A N 1
ATOM 1613 C CA . ALA A 1 194 ? 19.753 -2.747 -25.494 1.00 85.69 194 ALA A CA 1
ATOM 1614 C C . ALA A 1 194 ? 21.059 -1.941 -25.561 1.00 85.69 194 ALA A C 1
ATOM 1616 O O . ALA A 1 194 ? 21.009 -0.721 -25.690 1.00 85.69 194 ALA A O 1
ATOM 1617 N N . ASN A 1 195 ? 22.212 -2.619 -25.596 1.00 84.19 195 ASN A N 1
ATOM 1618 C CA . ASN A 1 195 ? 23.517 -1.971 -25.766 1.00 84.19 195 ASN A CA 1
ATOM 1619 C C . ASN A 1 195 ? 23.590 -1.166 -27.068 1.00 84.19 195 ASN A C 1
ATOM 1621 O O . ASN A 1 195 ? 24.099 -0.047 -27.083 1.00 84.19 195 ASN A O 1
ATOM 1625 N N . LEU A 1 196 ? 23.065 -1.723 -28.162 1.00 82.88 196 LEU A N 1
ATOM 1626 C CA . LEU A 1 196 ? 23.064 -1.068 -29.463 1.00 82.88 196 LEU A CA 1
ATOM 1627 C C . LEU A 1 196 ? 22.187 0.191 -29.442 1.00 82.88 196 LEU A C 1
ATOM 1629 O O . LEU A 1 196 ? 22.626 1.243 -29.897 1.00 82.88 196 LEU A O 1
ATOM 1633 N N . ILE A 1 197 ? 20.988 0.121 -28.858 1.00 79.69 197 ILE A N 1
ATOM 1634 C CA . ILE A 1 197 ? 20.108 1.286 -28.694 1.00 79.69 197 ILE A CA 1
ATOM 1635 C C . ILE A 1 197 ? 20.781 2.358 -27.832 1.00 79.69 197 ILE A C 1
ATOM 1637 O O . ILE A 1 197 ? 20.869 3.509 -28.256 1.00 79.69 197 ILE A O 1
ATOM 1641 N N . GLN A 1 198 ? 21.320 1.977 -26.674 1.00 77.62 198 GLN A N 1
ATOM 1642 C CA . GLN A 1 198 ? 21.927 2.914 -25.733 1.00 77.62 198 GLN A CA 1
ATOM 1643 C C . GLN A 1 198 ? 23.175 3.604 -26.309 1.00 77.62 198 GLN A C 1
ATOM 1645 O O . GLN A 1 198 ? 23.336 4.810 -26.148 1.00 77.62 198 GLN A O 1
ATOM 1650 N N . GLN A 1 199 ? 24.051 2.869 -27.004 1.00 76.06 199 GLN A N 1
ATOM 1651 C CA . GLN A 1 199 ? 25.320 3.413 -27.508 1.00 76.06 199 GLN A CA 1
ATOM 1652 C 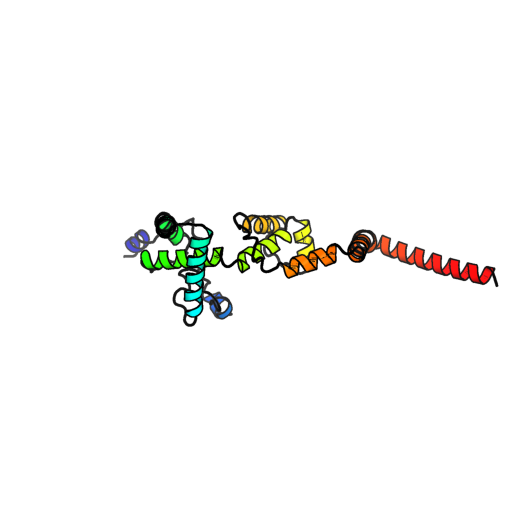C . GLN A 1 199 ? 25.205 4.086 -28.881 1.00 76.06 199 GLN A C 1
ATOM 1654 O O . GLN A 1 199 ? 25.895 5.072 -29.138 1.00 76.06 199 GLN A O 1
ATOM 1659 N N . TYR A 1 200 ? 24.357 3.570 -29.777 1.00 67.56 200 TYR A N 1
ATOM 1660 C CA . TYR A 1 200 ? 24.307 4.028 -31.172 1.00 67.56 200 TYR A CA 1
ATOM 1661 C C . TYR A 1 200 ? 23.075 4.864 -31.504 1.00 67.56 200 TYR A C 1
ATOM 1663 O O . TYR A 1 200 ? 23.166 5.733 -32.367 1.00 67.56 200 TYR A O 1
ATOM 1671 N N . PHE A 1 201 ? 21.939 4.645 -30.840 1.00 68.56 201 PHE A N 1
ATOM 1672 C CA . PHE A 1 201 ? 20.702 5.380 -31.126 1.00 68.56 201 PHE A CA 1
ATOM 1673 C C . PHE A 1 201 ? 20.404 6.508 -30.128 1.00 68.56 201 PHE A C 1
ATOM 1675 O O . PHE A 1 201 ? 19.458 7.259 -30.340 1.00 68.56 201 PHE A O 1
ATOM 1682 N N . GLY A 1 202 ? 21.240 6.697 -29.099 1.00 65.56 202 GLY A N 1
ATOM 1683 C CA . GLY A 1 202 ? 21.151 7.836 -28.174 1.00 65.56 202 GLY A CA 1
ATOM 1684 C C . GLY A 1 202 ? 21.703 9.161 -28.723 1.00 65.56 202 GLY A C 1
ATOM 1685 O O . GLY A 1 202 ? 21.453 10.214 -28.147 1.00 65.56 202 GLY A O 1
ATOM 1686 N N . SER A 1 203 ? 22.446 9.137 -29.839 1.00 73.12 203 SER A N 1
ATOM 1687 C CA . SER A 1 203 ? 23.017 10.335 -30.471 1.00 73.12 203 SER A CA 1
ATOM 1688 C C . SER A 1 203 ? 22.679 10.384 -31.963 1.00 73.12 203 SER A C 1
ATOM 1690 O O . SER A 1 203 ? 23.018 9.448 -32.695 1.00 73.12 203 SER A O 1
ATOM 1692 N N . PRO A 1 204 ? 22.095 11.489 -32.464 1.00 74.38 204 PRO A N 1
ATOM 1693 C CA . PRO A 1 204 ? 21.826 11.669 -33.891 1.00 74.38 204 PRO A CA 1
ATOM 1694 C C . PRO A 1 204 ? 23.071 11.484 -34.775 1.00 74.38 204 PRO A C 1
ATOM 1696 O O . PRO A 1 204 ? 22.980 10.970 -35.890 1.00 74.38 204 PRO A O 1
ATOM 1699 N N . TRP A 1 205 ? 24.254 11.845 -34.268 1.00 77.56 205 TRP A N 1
ATOM 1700 C CA . TRP A 1 205 ? 25.522 11.740 -34.999 1.00 77.56 205 TRP A CA 1
ATOM 1701 C C . TRP A 1 205 ? 25.960 10.296 -35.241 1.00 77.56 205 TRP A C 1
ATOM 1703 O O . TRP A 1 205 ? 26.507 9.978 -36.301 1.00 77.56 205 TRP A O 1
ATOM 1713 N N . SER A 1 206 ? 25.684 9.409 -34.289 1.00 78.00 206 SER A N 1
ATOM 1714 C CA . SER A 1 206 ? 25.986 7.982 -34.400 1.00 78.00 206 SER A CA 1
ATOM 1715 C C . SER A 1 206 ? 25.124 7.317 -35.477 1.00 78.00 206 SER A C 1
ATOM 1717 O O . SER A 1 206 ? 25.624 6.508 -36.258 1.00 78.00 206 SER A O 1
ATOM 1719 N N . ILE A 1 207 ? 23.859 7.734 -35.596 1.00 80.19 207 ILE A N 1
ATOM 1720 C CA . ILE A 1 207 ? 22.931 7.269 -36.637 1.00 80.19 207 ILE A CA 1
ATOM 1721 C C . ILE A 1 207 ? 23.410 7.711 -38.023 1.00 80.19 207 ILE A C 1
ATOM 1723 O O . ILE A 1 207 ? 23.498 6.893 -38.939 1.00 80.19 207 ILE A O 1
ATOM 1727 N N . ILE A 1 208 ? 23.771 8.989 -38.179 1.00 85.00 208 ILE A N 1
ATOM 1728 C CA . ILE A 1 208 ? 24.287 9.522 -39.451 1.00 85.00 208 ILE A CA 1
ATOM 1729 C C . ILE A 1 208 ? 25.565 8.782 -39.862 1.00 85.00 208 ILE A C 1
ATOM 1731 O O . ILE A 1 208 ? 25.710 8.392 -41.021 1.00 85.00 208 ILE A O 1
ATOM 1735 N N . SER A 1 209 ? 26.463 8.536 -38.907 1.00 86.06 209 SER A N 1
ATOM 1736 C CA . SER A 1 209 ? 27.718 7.818 -39.150 1.00 86.06 209 SER A CA 1
ATOM 1737 C C . SER A 1 209 ? 27.476 6.373 -39.596 1.00 86.06 209 SER A C 1
ATOM 1739 O O . SER A 1 209 ? 28.117 5.905 -40.537 1.00 86.06 209 SER A O 1
ATOM 1741 N N . LEU A 1 210 ? 26.508 5.682 -38.983 1.00 86.25 210 LEU A N 1
ATOM 1742 C CA . LEU A 1 210 ? 26.115 4.326 -39.371 1.00 86.25 210 LEU A CA 1
ATOM 1743 C C . LEU A 1 210 ? 25.533 4.282 -40.793 1.00 86.25 210 LEU A C 1
ATOM 1745 O O . LEU A 1 210 ? 25.891 3.400 -41.579 1.00 86.25 210 LEU A O 1
ATOM 1749 N N . ILE A 1 211 ? 24.671 5.242 -41.146 1.00 88.94 211 ILE A N 1
ATOM 1750 C CA . ILE A 1 211 ? 24.086 5.347 -42.492 1.00 88.94 211 ILE A CA 1
ATOM 1751 C C . ILE A 1 211 ? 25.184 5.612 -43.527 1.00 88.94 211 ILE A C 1
ATOM 1753 O O . ILE A 1 211 ? 25.251 4.918 -44.541 1.00 88.94 211 ILE A O 1
ATOM 1757 N N . ALA A 1 212 ? 26.076 6.568 -43.261 1.00 93.56 212 ALA A N 1
ATOM 1758 C CA . ALA A 1 212 ? 27.173 6.903 -44.163 1.00 93.56 212 ALA A CA 1
ATOM 1759 C C . ALA A 1 212 ? 28.115 5.708 -44.391 1.00 93.56 212 ALA A C 1
ATOM 1761 O O . ALA A 1 212 ? 28.442 5.399 -45.537 1.00 93.56 212 ALA A O 1
ATOM 1762 N N . ALA A 1 213 ? 28.494 4.993 -43.326 1.00 94.00 213 ALA A N 1
ATOM 1763 C CA . ALA A 1 213 ? 29.323 3.791 -43.420 1.00 94.00 213 ALA A CA 1
ATOM 1764 C C . ALA A 1 213 ? 28.633 2.669 -44.215 1.00 94.00 213 ALA A C 1
ATOM 1766 O O . ALA A 1 213 ? 29.271 2.010 -45.036 1.00 94.00 213 ALA A O 1
ATOM 1767 N N . SER A 1 214 ? 27.323 2.491 -44.023 1.00 92.19 214 SER A N 1
ATOM 1768 C CA . SER A 1 214 ? 26.528 1.503 -44.763 1.00 92.19 214 SER A CA 1
ATOM 1769 C C . SER A 1 214 ? 26.478 1.827 -46.260 1.00 92.19 214 SER A C 1
ATOM 1771 O O . SER A 1 214 ? 26.714 0.949 -47.088 1.00 92.19 214 SER A O 1
ATOM 1773 N N . ILE A 1 215 ? 26.239 3.095 -46.618 1.00 96.12 215 ILE A N 1
ATOM 1774 C CA . ILE A 1 215 ? 26.254 3.560 -48.014 1.00 96.12 215 ILE A CA 1
ATOM 1775 C C . ILE A 1 215 ? 27.642 3.360 -48.628 1.00 96.12 215 ILE A C 1
ATOM 1777 O O . ILE A 1 215 ? 27.748 2.827 -49.732 1.00 96.12 215 ILE A O 1
ATOM 1781 N N . ALA A 1 216 ? 28.707 3.736 -47.915 1.00 96.38 216 ALA A N 1
ATOM 1782 C CA . ALA A 1 216 ? 30.076 3.567 -48.391 1.00 96.38 216 ALA A CA 1
ATOM 1783 C C . ALA A 1 216 ? 30.405 2.088 -48.670 1.00 96.38 216 ALA A C 1
ATOM 1785 O O . ALA A 1 216 ? 30.947 1.772 -49.730 1.00 96.38 216 ALA A O 1
ATOM 1786 N N . LEU A 1 217 ? 30.020 1.169 -47.777 1.00 96.50 217 LEU A N 1
ATOM 1787 C CA . LEU A 1 217 ? 30.202 -0.276 -47.970 1.00 96.50 217 LEU A CA 1
ATOM 1788 C C . LEU A 1 217 ? 29.470 -0.792 -49.214 1.00 96.50 217 LEU A C 1
ATOM 1790 O O . LEU A 1 217 ? 30.063 -1.515 -50.015 1.00 96.50 217 LEU A O 1
ATOM 1794 N N . ILE A 1 218 ? 28.210 -0.389 -49.403 1.00 96.38 218 ILE A N 1
ATOM 1795 C CA . ILE A 1 218 ? 27.408 -0.775 -50.573 1.00 96.38 218 ILE A CA 1
ATOM 1796 C C . ILE A 1 218 ? 28.060 -0.266 -51.862 1.00 96.38 218 ILE A C 1
ATOM 1798 O O . ILE A 1 218 ? 28.233 -1.035 -52.806 1.00 96.38 218 ILE A O 1
ATOM 1802 N N . LEU A 1 219 ? 28.471 1.005 -51.895 1.00 96.31 219 LEU A N 1
ATOM 1803 C CA . LEU A 1 219 ? 29.156 1.588 -53.051 1.00 96.31 219 LEU A CA 1
ATOM 1804 C C . LEU A 1 219 ? 30.465 0.853 -53.363 1.00 96.31 219 LEU A C 1
ATOM 1806 O O . LEU A 1 219 ? 30.734 0.557 -54.524 1.00 96.31 219 LEU A O 1
ATOM 1810 N N . THR A 1 220 ? 31.239 0.497 -52.337 1.00 96.31 220 THR A N 1
ATOM 1811 C CA . THR A 1 220 ? 32.507 -0.231 -52.501 1.00 96.31 220 THR A CA 1
ATOM 1812 C C . THR A 1 220 ? 32.277 -1.639 -53.048 1.00 96.31 220 THR A C 1
ATOM 1814 O O . THR A 1 220 ? 33.012 -2.095 -53.925 1.00 96.31 220 THR A O 1
ATOM 1817 N N . ALA A 1 221 ? 31.239 -2.332 -52.575 1.00 94.50 221 ALA A N 1
ATOM 1818 C CA . ALA A 1 221 ? 30.866 -3.649 -53.081 1.00 94.50 221 ALA A CA 1
ATOM 1819 C C . ALA A 1 221 ? 30.442 -3.580 -54.556 1.00 94.50 221 ALA A C 1
ATOM 1821 O O . ALA A 1 221 ? 30.937 -4.359 -55.370 1.00 94.50 221 ALA A O 1
ATOM 1822 N N . ILE A 1 222 ? 29.602 -2.602 -54.915 1.00 95.38 222 ILE A N 1
ATOM 1823 C CA . ILE A 1 222 ? 29.195 -2.349 -56.304 1.00 95.38 222 ILE A CA 1
ATOM 1824 C C . ILE A 1 222 ? 30.423 -2.069 -57.178 1.00 95.38 222 ILE A C 1
ATOM 1826 O O . ILE A 1 222 ? 30.588 -2.695 -58.223 1.00 95.38 222 ILE A O 1
ATOM 1830 N N . GLN A 1 223 ? 31.313 -1.176 -56.736 1.00 93.50 223 GLN A N 1
ATOM 1831 C CA . GLN A 1 223 ? 32.538 -0.841 -57.461 1.00 93.50 223 GLN A CA 1
ATOM 1832 C C . GLN A 1 223 ? 33.440 -2.067 -57.654 1.00 93.50 223 GLN A C 1
ATOM 1834 O O . GLN A 1 223 ? 33.994 -2.256 -58.729 1.00 93.50 223 GLN A O 1
ATOM 1839 N N . THR A 1 224 ? 33.563 -2.922 -56.639 1.00 95.81 224 THR A N 1
ATOM 1840 C CA . THR A 1 224 ? 34.389 -4.136 -56.704 1.00 95.81 224 THR A CA 1
ATOM 1841 C C . THR A 1 224 ? 33.825 -5.146 -57.705 1.00 95.81 224 THR A C 1
ATOM 1843 O O . THR A 1 224 ? 34.594 -5.733 -58.458 1.00 95.81 224 THR A O 1
ATOM 1846 N N . VAL A 1 225 ? 32.499 -5.311 -57.773 1.00 95.06 225 VAL A N 1
ATOM 1847 C CA . VAL A 1 225 ? 31.848 -6.160 -58.786 1.00 95.06 225 VAL A CA 1
ATOM 1848 C C . VAL A 1 225 ? 32.104 -5.625 -60.197 1.00 95.06 225 VAL A C 1
ATOM 1850 O O . VAL A 1 225 ? 32.504 -6.395 -61.065 1.00 95.06 225 VAL A O 1
ATOM 1853 N N . TYR A 1 226 ? 31.944 -4.316 -60.421 1.00 90.62 226 TYR A N 1
ATOM 1854 C CA . TYR A 1 226 ? 32.219 -3.703 -61.728 1.00 90.62 226 TYR A CA 1
ATOM 1855 C C . TYR A 1 226 ? 33.697 -3.741 -62.132 1.00 90.62 226 TYR A C 1
ATOM 1857 O O . TYR A 1 226 ? 33.979 -3.753 -63.319 1.00 90.62 226 TYR A O 1
ATOM 1865 N N . SER A 1 227 ? 34.637 -3.761 -61.183 1.00 87.50 227 SER A N 1
ATOM 1866 C CA . SER A 1 227 ? 36.072 -3.888 -61.483 1.00 87.50 227 SER A CA 1
ATOM 1867 C C . SER A 1 227 ? 36.507 -5.316 -61.844 1.00 87.50 227 SER A C 1
ATOM 1869 O O . SER A 1 227 ? 37.627 -5.500 -62.313 1.00 87.50 227 SER A O 1
ATOM 1871 N N . ILE A 1 228 ? 35.676 -6.326 -61.559 1.00 89.12 228 ILE A N 1
ATOM 1872 C CA . ILE A 1 228 ? 35.959 -7.747 -61.830 1.00 89.12 228 ILE A CA 1
ATOM 1873 C C . ILE A 1 228 ? 35.333 -8.211 -63.159 1.00 89.12 228 ILE A C 1
ATOM 1875 O O . ILE A 1 228 ? 35.840 -9.160 -63.758 1.00 89.12 228 ILE A O 1
ATOM 1879 N N . ILE A 1 229 ? 34.244 -7.569 -63.596 1.00 80.69 229 ILE A N 1
ATOM 1880 C CA . ILE A 1 229 ? 33.581 -7.792 -64.896 1.00 80.69 229 ILE A CA 1
ATOM 1881 C C . ILE A 1 229 ? 34.344 -7.053 -65.997 1.00 80.69 229 ILE A C 1
ATOM 1883 O O . ILE A 1 229 ? 34.556 -7.673 -67.064 1.00 80.69 229 ILE A O 1
#

Secondary structure (DSSP, 8-state):
-HHHHHHTSPPPPTT--B-PPPHHHHTT-SGGGS-SS---STTSTT-TT-HHHHHHHHHHHHHHHHHHT--HHHHHHHHHTTHHHHHTTBSS---S-HHHHHHHHHHHHHHHHH-HHHHHHHHHHHHH-SSHHHHHHHHHTTS----SSSHHHHHHHHHHHTTT----TT--TTHHHHHHHHHHHHSHHHHHHHHHIIIIISSHHHHHHHHHHHHHHHHHHHHHHHHH-

Foldseek 3Di:
DVVVVVVPDPDQQPLAAAEQDDPVVCVVPVPVRQDDADDAAQVNPPPPPHVVVLVVLVVLLVVLCVVVVPDPVNLLVVCVVCVVVVCSRYRDRRPDDPVVRSVRNSSRVSCVLSVCPVLLVLVVLLVQQQALVSLVVCVVVVVDDDPDPGSRRVNVVSVVVNVPRDPPPPCRPCPVVVVVVVVCVVDPVNVVVVCCCVPQVVDPVSVVVVVVVVVVVVVVVVVVVVVVD

Organism: Fagus sylvatica (NCBI:txid28930)

Radius of gyration: 28.28 Å; chains: 1; bounding box: 60×48×91 Å

InterPro domains:
  IPR004158 Protein of unknown function DUF247, plant [PF03140] (18-114)
  IPR004158 Protein of unknown function DUF247, plant [PF03140] (115-219)
  IPR004158 Protein of unknown function DUF247, plant [PTHR31170] (5-114)